Protein AF-A0A496AUL0-F1 (afdb_monomer)

Solvent-accessible surface area (backbone atoms only — not comparable to full-atom values): 14402 Å² total; per-residue (Å²): 142,83,89,82,82,89,82,84,84,84,82,78,84,81,78,82,78,78,73,78,54,71,69,57,55,53,50,51,52,47,54,52,52,50,49,52,54,51,50,54,51,50,51,52,50,50,53,52,51,50,51,54,51,44,51,56,37,23,44,52,52,46,52,50,50,52,54,49,62,78,43,35,90,84,46,41,51,50,32,56,57,32,52,52,46,54,41,58,75,28,40,87,42,71,58,58,21,40,38,37,40,40,40,56,98,51,34,39,36,42,37,23,38,23,60,53,48,49,75,67,57,51,50,21,70,59,56,52,55,61,86,71,73,90,64,87,86,66,96,68,67,66,39,65,42,64,58,46,41,44,67,46,20,50,40,36,44,40,36,33,28,43,84,97,45,62,51,66,39,57,48,55,56,60,88,82,46,48,66,60,30,35,53,33,38,52,49,29,51,50,44,55,73,64,57,67,83,66,78,69,84,62,59,93,79,42,25,39,38,42,37,27,56,41,50,86,90,18,50,66,31,51,54,51,22,52,56,50,43,73,70,43,45,60,56,46,32,73,72,36,63,34,36,24,32,43,37,40,36,47,85,89,45,77,47,79,36,71,112

Radius of gyration: 30.88 Å; Cα contacts (8 Å, |Δi|>4): 359; chains: 1; bounding box: 83×106×67 Å

Structure (mmCIF, N/CA/C/O backbone):
data_AF-A0A496AUL0-F1
#
_entry.id   AF-A0A496AUL0-F1
#
loop_
_atom_site.group_PDB
_atom_site.id
_atom_site.type_symbol
_atom_site.label_atom_id
_atom_site.label_alt_id
_atom_site.label_comp_id
_atom_site.label_asym_id
_atom_site.label_entity_id
_atom_site.label_seq_id
_atom_site.pdbx_PDB_ins_code
_atom_site.Cartn_x
_atom_site.Cartn_y
_atom_site.Cartn_z
_atom_site.occupancy
_atom_site.B_iso_or_equiv
_atom_site.auth_seq_id
_atom_site.auth_comp_id
_atom_site.auth_asym_id
_atom_site.auth_atom_id
_atom_site.pdbx_PDB_model_num
ATOM 1 N N . MET A 1 1 ? 63.332 -88.335 -35.512 1.00 41.19 1 MET A N 1
ATOM 2 C CA . MET A 1 1 ? 62.524 -87.516 -34.585 1.00 41.19 1 MET A CA 1
ATOM 3 C C . MET A 1 1 ? 62.768 -86.055 -34.913 1.00 41.19 1 MET A C 1
ATOM 5 O O . MET A 1 1 ? 63.861 -85.567 -34.670 1.00 41.19 1 MET A O 1
ATOM 9 N N . GLN A 1 2 ? 61.789 -85.392 -35.520 1.00 33.66 2 GLN A N 1
ATOM 10 C CA . GLN A 1 2 ? 61.79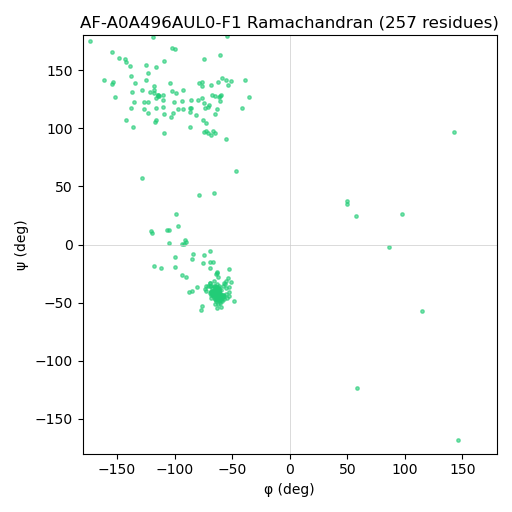5 -83.948 -35.738 1.00 33.66 2 GLN A CA 1
ATOM 11 C C . GLN A 1 2 ? 60.356 -83.476 -35.535 1.00 33.66 2 GLN A C 1
ATOM 13 O O . GLN A 1 2 ? 59.464 -83.803 -36.312 1.00 33.66 2 GLN A O 1
ATOM 18 N N . THR A 1 3 ? 60.132 -82.808 -34.411 1.00 35.12 3 THR A N 1
ATOM 19 C CA . THR A 1 3 ? 58.862 -82.196 -34.026 1.00 35.12 3 THR A CA 1
ATOM 20 C C . THR A 1 3 ? 58.822 -80.803 -34.646 1.00 35.12 3 THR A C 1
ATOM 22 O O . THR A 1 3 ? 59.733 -80.015 -34.401 1.00 35.12 3 THR A O 1
ATOM 25 N N . VAL A 1 4 ? 57.796 -80.484 -35.437 1.00 35.44 4 VAL A N 1
ATOM 26 C CA . VAL A 1 4 ? 57.547 -79.113 -35.913 1.00 35.44 4 VAL A CA 1
ATOM 27 C C . VAL A 1 4 ? 56.144 -78.702 -35.480 1.00 35.44 4 VAL A C 1
ATOM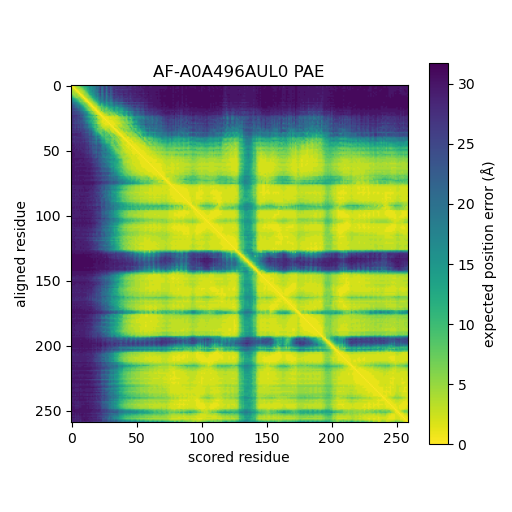 29 O O . VAL A 1 4 ? 55.146 -79.288 -35.889 1.00 35.44 4 VAL A O 1
ATOM 32 N N . SER A 1 5 ? 56.113 -77.719 -34.585 1.00 36.91 5 SER A N 1
ATOM 33 C CA . SER A 1 5 ? 54.938 -77.179 -33.908 1.00 36.91 5 SER A CA 1
ATOM 34 C C . SER A 1 5 ? 54.111 -76.256 -34.811 1.00 36.91 5 SER A C 1
ATOM 36 O O . SER A 1 5 ? 54.663 -75.410 -35.514 1.00 36.91 5 SER A O 1
ATOM 38 N N . LEU A 1 6 ? 52.779 -76.362 -34.724 1.00 33.03 6 LEU A N 1
ATOM 39 C CA . LEU A 1 6 ? 51.835 -75.388 -35.281 1.00 33.03 6 LEU A CA 1
ATOM 40 C C . LEU A 1 6 ? 51.969 -74.031 -34.567 1.00 33.03 6 LEU A C 1
ATOM 42 O O . LEU A 1 6 ? 51.845 -73.956 -33.345 1.00 33.03 6 LEU A O 1
ATOM 46 N N . LYS A 1 7 ? 52.135 -72.945 -35.333 1.00 38.28 7 LYS A N 1
ATOM 47 C CA . LYS A 1 7 ? 51.872 -71.572 -34.872 1.00 38.28 7 LYS A CA 1
ATOM 48 C C . LYS A 1 7 ? 50.474 -71.153 -35.321 1.00 38.28 7 LYS A C 1
ATOM 50 O O . LYS A 1 7 ? 50.212 -71.043 -36.515 1.00 38.28 7 LYS A O 1
ATOM 55 N N . ILE A 1 8 ? 49.600 -70.904 -34.353 1.00 38.69 8 ILE A N 1
ATOM 56 C CA . ILE A 1 8 ? 48.269 -70.325 -34.549 1.00 38.69 8 ILE A CA 1
ATOM 57 C C . ILE A 1 8 ? 48.444 -68.801 -34.545 1.00 38.69 8 ILE A C 1
ATOM 59 O O . ILE A 1 8 ? 48.922 -68.236 -33.562 1.00 38.69 8 ILE A O 1
ATOM 63 N N . GLY A 1 9 ? 48.128 -68.140 -35.659 1.00 37.38 9 GLY A N 1
ATOM 64 C CA . GLY A 1 9 ? 48.167 -66.682 -35.772 1.00 37.38 9 GLY A CA 1
ATOM 65 C C . GLY A 1 9 ? 46.924 -66.044 -35.153 1.00 37.38 9 GLY A C 1
ATOM 66 O O . GLY A 1 9 ? 45.803 -66.360 -35.540 1.00 37.38 9 GLY A O 1
ATOM 67 N N . THR A 1 10 ? 47.117 -65.133 -34.203 1.00 39.66 10 THR A N 1
ATOM 68 C CA . THR A 1 10 ? 46.066 -64.280 -33.635 1.00 39.66 10 THR A CA 1
ATOM 69 C C . THR A 1 10 ? 45.813 -63.087 -34.561 1.00 39.66 10 THR A C 1
ATOM 71 O O . THR A 1 10 ? 46.669 -62.210 -34.677 1.00 39.66 10 THR A O 1
ATOM 74 N N . ALA A 1 11 ? 44.651 -63.033 -35.214 1.00 39.22 11 ALA A N 1
ATOM 75 C CA . ALA A 1 11 ? 44.191 -61.845 -35.931 1.00 39.22 11 ALA A CA 1
ATOM 76 C C . ALA A 1 11 ? 43.438 -60.920 -34.961 1.00 39.22 11 ALA A C 1
ATOM 78 O O . ALA A 1 11 ? 42.380 -61.277 -34.446 1.00 39.22 11 ALA A O 1
ATOM 79 N N . THR A 1 12 ? 43.981 -59.734 -34.698 1.00 42.34 12 THR A N 1
ATOM 80 C CA . THR A 1 12 ? 43.265 -58.640 -34.031 1.00 42.34 12 THR A CA 1
ATOM 81 C C . THR A 1 12 ? 42.296 -57.970 -35.018 1.00 42.34 12 THR A C 1
ATOM 83 O O . THR A 1 12 ? 42.676 -57.720 -36.165 1.00 42.34 12 THR A O 1
ATOM 86 N N . PRO A 1 13 ? 41.050 -57.647 -34.622 1.00 41.53 13 PRO A N 1
ATOM 87 C CA . PRO A 1 13 ? 40.133 -56.924 -35.493 1.00 41.53 13 PRO A CA 1
ATOM 88 C C . PRO A 1 13 ? 40.556 -55.451 -35.582 1.00 41.53 13 PRO A C 1
ATOM 90 O O . PRO A 1 13 ? 40.622 -54.751 -34.572 1.00 41.53 13 PRO A O 1
ATOM 93 N N . LYS A 1 14 ? 40.835 -54.963 -36.797 1.00 42.69 14 LYS A N 1
ATOM 94 C CA . LYS A 1 14 ? 40.948 -53.523 -37.070 1.00 42.69 14 LYS A CA 1
ATOM 95 C C . LYS A 1 14 ? 39.575 -52.886 -36.854 1.00 42.69 14 LYS A C 1
ATOM 97 O O . LYS A 1 14 ? 38.654 -53.146 -37.626 1.00 42.69 14 LYS A O 1
ATOM 102 N N . SER A 1 15 ? 39.437 -52.044 -35.834 1.00 44.88 15 SER A N 1
ATOM 103 C CA . SER A 1 15 ? 38.310 -51.123 -35.728 1.00 44.88 15 SER A CA 1
ATOM 104 C C . SER A 1 15 ? 38.362 -50.152 -36.913 1.00 44.88 15 SER A C 1
ATOM 106 O O . SER A 1 15 ? 39.320 -49.396 -37.074 1.00 44.88 15 SER A O 1
ATOM 108 N N . LEU A 1 16 ? 37.342 -50.182 -37.776 1.00 39.06 16 LEU A N 1
ATOM 109 C CA . LEU A 1 16 ? 37.101 -49.090 -38.716 1.00 39.06 16 LEU A CA 1
ATOM 110 C C . LEU A 1 16 ? 36.658 -47.873 -37.899 1.00 39.06 16 LEU A C 1
ATOM 112 O O . LEU A 1 16 ? 35.482 -47.721 -37.578 1.00 39.06 16 LEU A O 1
ATOM 116 N N . VAL A 1 17 ? 37.604 -47.005 -37.553 1.00 47.88 17 VAL A N 1
ATOM 117 C CA . VAL A 1 17 ? 37.282 -45.629 -37.181 1.00 47.88 17 VAL A CA 1
ATOM 118 C C . VAL A 1 17 ? 36.909 -44.928 -38.483 1.00 47.88 17 VAL A C 1
ATOM 120 O O . VAL A 1 17 ? 37.771 -44.571 -39.282 1.00 47.88 17 VAL A O 1
ATOM 123 N N . VAL A 1 18 ? 35.608 -44.824 -38.751 1.00 49.84 18 VAL A N 1
ATOM 124 C CA . VAL A 1 18 ? 35.099 -44.006 -39.853 1.00 49.84 18 VAL A CA 1
ATOM 125 C C . VAL A 1 18 ? 35.300 -42.554 -39.438 1.00 49.84 18 VAL A C 1
ATOM 127 O O . VAL A 1 18 ? 34.500 -42.007 -38.682 1.00 49.84 18 VAL A O 1
ATOM 130 N N . GLU A 1 19 ? 36.395 -41.942 -39.883 1.00 51.16 19 GLU A N 1
ATOM 131 C CA . GLU A 1 19 ? 36.574 -40.503 -39.720 1.00 51.16 19 GLU A CA 1
ATOM 132 C C . GLU A 1 19 ? 35.439 -39.776 -40.461 1.00 51.16 19 GLU A C 1
ATOM 134 O O . GLU A 1 19 ? 35.173 -40.078 -41.634 1.00 51.16 19 GLU A O 1
ATOM 139 N N . PRO A 1 20 ? 34.718 -38.851 -39.801 1.00 53.94 20 PRO A N 1
ATOM 140 C CA . PRO A 1 20 ? 33.655 -38.108 -40.458 1.00 53.94 20 PRO A CA 1
ATOM 141 C C . PRO A 1 20 ? 34.241 -37.324 -41.634 1.00 53.94 20 PRO A C 1
ATOM 143 O O . PRO A 1 20 ? 35.233 -36.608 -41.493 1.00 53.94 20 PRO A O 1
ATOM 146 N N . LYS A 1 21 ? 33.628 -37.469 -42.817 1.00 53.31 21 LYS A N 1
ATOM 147 C CA . LYS A 1 21 ? 34.073 -36.771 -44.030 1.00 53.31 21 LYS A CA 1
ATOM 148 C C . LYS A 1 21 ? 34.114 -35.256 -43.760 1.00 53.31 21 LYS A C 1
ATOM 150 O O . LYS A 1 21 ? 33.185 -34.747 -43.134 1.00 53.31 21 LYS A O 1
ATOM 155 N N . PRO A 1 22 ? 35.104 -34.511 -44.284 1.00 56.44 22 PRO A N 1
ATOM 156 C CA . PRO A 1 22 ? 35.283 -33.078 -44.005 1.00 56.44 22 PRO A CA 1
ATOM 157 C C . PRO A 1 22 ? 34.022 -32.220 -44.208 1.00 56.44 22 PRO A C 1
ATOM 159 O O . PRO A 1 22 ? 33.792 -31.261 -43.475 1.00 56.44 22 PRO A O 1
ATOM 162 N N . LEU A 1 23 ? 33.166 -32.597 -45.165 1.00 54.97 23 LEU A N 1
ATOM 163 C CA . LEU A 1 23 ? 31.900 -31.916 -45.448 1.00 54.97 23 LEU A CA 1
ATOM 164 C C . LEU A 1 23 ? 30.879 -32.028 -44.29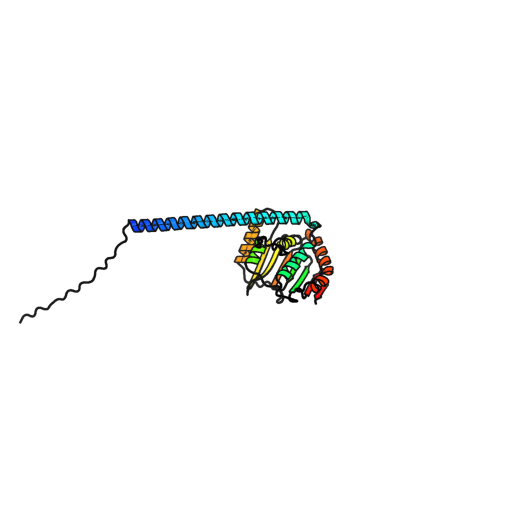4 1.00 54.97 23 LEU A C 1
ATOM 166 O O . LEU A 1 23 ? 30.111 -31.098 -44.059 1.00 54.97 23 LEU A O 1
ATOM 170 N N . ASP A 1 24 ? 30.899 -33.131 -43.541 1.00 64.69 24 ASP A N 1
ATOM 171 C CA . ASP A 1 24 ? 30.000 -33.379 -42.406 1.00 64.69 24 ASP A CA 1
ATOM 172 C C . ASP A 1 24 ? 30.384 -32.515 -41.191 1.00 64.69 24 ASP A C 1
ATOM 174 O O . ASP A 1 24 ? 29.522 -31.929 -40.538 1.00 64.69 24 ASP A O 1
ATOM 178 N N . ILE A 1 25 ? 31.688 -32.331 -40.949 1.00 64.19 25 ILE A N 1
ATOM 179 C CA . ILE A 1 25 ? 32.207 -31.450 -39.888 1.00 64.19 25 ILE A CA 1
ATOM 180 C C . ILE A 1 25 ? 31.865 -29.985 -40.187 1.00 64.19 25 ILE A C 1
ATOM 182 O O . ILE A 1 25 ? 31.367 -29.278 -39.311 1.00 64.19 25 ILE A O 1
ATOM 186 N N . LEU A 1 26 ? 32.069 -29.534 -41.431 1.00 66.12 26 LEU A N 1
ATOM 187 C CA . LEU A 1 26 ? 31.735 -28.167 -41.845 1.00 66.12 26 LEU A CA 1
ATOM 188 C C . LEU A 1 26 ? 30.231 -27.883 -41.737 1.00 66.12 26 LEU A C 1
ATOM 190 O O . LEU A 1 26 ? 29.849 -26.806 -41.286 1.00 66.12 26 LEU A O 1
ATOM 194 N N . SER A 1 27 ? 29.377 -28.854 -42.079 1.00 59.69 27 SER A N 1
ATOM 195 C CA . SER A 1 27 ? 27.923 -28.707 -41.943 1.00 59.69 27 SER A CA 1
ATOM 196 C C . SER A 1 27 ? 27.477 -28.576 -40.480 1.00 59.69 27 SER A C 1
ATOM 198 O O . SER A 1 27 ? 26.645 -27.726 -40.162 1.00 59.69 27 SER A O 1
ATOM 200 N N . LYS A 1 28 ? 28.087 -29.345 -39.567 1.00 62.38 28 LYS A N 1
ATOM 201 C CA . LYS A 1 28 ? 27.819 -29.288 -38.121 1.00 62.38 28 LYS A CA 1
ATOM 202 C C . LYS A 1 28 ? 28.320 -27.989 -37.494 1.00 62.38 28 LYS A C 1
ATOM 204 O O . LYS A 1 28 ? 27.598 -27.387 -36.703 1.00 62.38 28 LYS A O 1
ATOM 209 N N . LEU A 1 29 ? 29.510 -27.522 -37.877 1.00 62.41 29 LEU A N 1
ATOM 210 C CA . LEU A 1 29 ? 30.047 -26.228 -37.439 1.00 62.41 29 LEU A CA 1
ATOM 211 C C . LEU A 1 29 ? 29.192 -25.060 -37.943 1.00 62.41 29 LEU A C 1
ATOM 213 O O . LEU A 1 29 ? 28.915 -24.132 -37.184 1.00 62.41 29 LEU A O 1
ATOM 217 N N . TYR A 1 30 ? 28.720 -25.126 -39.191 1.00 62.31 30 TYR A N 1
ATOM 218 C CA . TYR A 1 30 ? 27.801 -24.133 -39.740 1.00 62.31 30 TYR A CA 1
ATOM 219 C C . TYR A 1 30 ? 26.457 -24.146 -39.002 1.00 62.31 30 TYR A C 1
ATOM 221 O O . TYR A 1 30 ? 26.003 -23.095 -38.568 1.00 62.31 30 TYR A O 1
ATOM 229 N N . ALA A 1 31 ? 25.852 -25.314 -38.770 1.00 62.38 31 ALA A N 1
ATOM 230 C CA . ALA A 1 31 ? 24.601 -25.429 -38.016 1.00 62.38 31 ALA A CA 1
ATOM 231 C C . ALA A 1 31 ? 24.731 -24.925 -36.565 1.00 62.38 31 ALA A C 1
ATOM 233 O O . ALA A 1 31 ? 23.839 -24.234 -36.078 1.00 62.38 31 ALA A O 1
ATOM 234 N N . PHE A 1 32 ? 25.852 -25.206 -35.891 1.00 67.12 32 PHE A N 1
ATOM 235 C CA . PHE A 1 32 ? 26.149 -24.685 -34.552 1.00 67.12 32 PHE A CA 1
ATOM 236 C C . PHE A 1 32 ? 26.316 -23.157 -34.554 1.00 67.12 32 PHE A C 1
ATOM 238 O O . PHE A 1 32 ? 25.742 -22.469 -33.712 1.00 67.12 32 PHE A O 1
ATOM 245 N N . SER A 1 33 ? 27.036 -22.613 -35.541 1.00 69.75 33 SER A N 1
ATOM 246 C CA . SER A 1 33 ? 27.177 -21.166 -35.744 1.00 69.75 33 SER A CA 1
ATOM 247 C C . SER A 1 33 ? 25.824 -20.492 -36.005 1.00 69.75 33 SER A C 1
ATOM 249 O O . SER A 1 33 ? 25.501 -19.509 -35.342 1.00 69.75 33 SER A O 1
ATOM 251 N N . GLN A 1 34 ? 24.993 -21.052 -36.891 1.00 60.09 34 GLN A N 1
ATOM 252 C CA . GLN A 1 34 ? 23.645 -20.543 -37.164 1.00 60.09 34 GLN A CA 1
ATOM 253 C C . GLN A 1 34 ? 22.732 -20.647 -35.935 1.00 60.09 34 GLN A C 1
ATOM 255 O O . GLN A 1 34 ? 21.968 -19.723 -35.664 1.00 60.09 34 GLN A O 1
ATOM 260 N N . GLY A 1 35 ? 22.845 -21.721 -35.148 1.00 61.12 35 GLY A N 1
ATOM 261 C CA . GLY A 1 35 ? 22.154 -21.867 -33.865 1.00 61.12 35 GLY A CA 1
ATOM 262 C C . GLY A 1 35 ? 22.542 -20.780 -32.856 1.00 61.12 35 GLY A C 1
ATOM 263 O O . GLY A 1 35 ? 21.666 -20.185 -32.231 1.00 61.12 35 GLY A O 1
ATOM 264 N N . GLY A 1 36 ? 23.834 -20.446 -32.755 1.00 61.47 36 GLY A N 1
ATOM 265 C CA . GLY A 1 36 ? 24.328 -19.336 -31.931 1.00 61.47 36 GLY A CA 1
ATOM 266 C C . GLY A 1 36 ? 23.835 -17.960 -32.399 1.00 61.47 36 GLY A C 1
ATOM 267 O O . GLY A 1 36 ? 23.411 -17.137 -31.586 1.00 61.47 36 GLY A O 1
ATOM 268 N N . VAL A 1 37 ? 23.812 -17.710 -33.712 1.00 69.62 37 VAL A N 1
ATOM 269 C CA . VAL A 1 37 ? 23.273 -16.464 -34.295 1.00 69.62 37 VAL A CA 1
ATOM 270 C C . VAL A 1 37 ? 21.757 -16.349 -34.080 1.00 69.62 37 VAL A C 1
ATOM 272 O O . VAL A 1 37 ? 21.250 -15.284 -33.729 1.00 69.62 37 VAL A O 1
ATOM 275 N N . MET A 1 38 ? 21.014 -17.446 -34.228 1.00 63.03 38 MET A N 1
ATOM 276 C CA . MET A 1 38 ? 19.576 -17.489 -33.948 1.00 63.03 38 MET A CA 1
ATOM 277 C C . MET A 1 38 ? 19.277 -17.235 -32.468 1.00 63.03 38 MET A C 1
ATOM 279 O O . MET A 1 38 ? 18.408 -16.420 -32.165 1.00 63.03 38 MET A O 1
ATOM 283 N N . MET A 1 39 ? 20.017 -17.868 -31.553 1.00 69.00 39 MET A N 1
ATOM 284 C CA . MET A 1 39 ? 19.852 -17.677 -30.108 1.00 69.00 39 MET A CA 1
ATOM 285 C C . MET A 1 39 ? 20.152 -16.231 -29.689 1.00 69.00 39 MET A C 1
ATOM 287 O O . MET A 1 39 ? 19.345 -15.610 -29.003 1.00 69.00 39 MET A O 1
ATOM 291 N N . THR A 1 40 ? 21.259 -15.648 -30.161 1.00 71.56 40 THR A N 1
ATOM 292 C CA . THR A 1 40 ? 21.600 -14.236 -29.888 1.00 71.56 40 THR A CA 1
ATOM 293 C C . THR A 1 40 ? 20.564 -13.273 -30.466 1.00 71.56 40 THR A C 1
ATOM 295 O O . THR A 1 40 ? 20.195 -12.294 -29.820 1.00 71.56 40 THR A O 1
ATOM 298 N N . THR A 1 41 ? 20.017 -13.579 -31.645 1.00 75.94 41 THR A N 1
ATOM 299 C CA . THR A 1 41 ? 18.933 -12.792 -32.247 1.00 75.94 41 THR A CA 1
ATOM 300 C C . THR A 1 41 ? 17.640 -12.882 -31.432 1.00 75.94 41 THR A C 1
ATOM 302 O O . THR A 1 41 ? 16.957 -11.873 -31.267 1.00 75.94 41 THR A O 1
ATOM 305 N N . GLN A 1 42 ? 17.280 -14.064 -30.920 1.00 75.88 42 GLN A N 1
ATOM 306 C CA . GLN A 1 42 ? 16.095 -14.238 -30.074 1.00 75.88 42 GLN A CA 1
ATOM 307 C C . GLN A 1 42 ? 16.243 -13.534 -28.723 1.00 75.88 42 GLN A C 1
ATOM 309 O O . GLN A 1 42 ? 15.313 -12.842 -28.316 1.00 75.88 42 GLN A O 1
ATOM 314 N N . LEU A 1 43 ? 17.412 -13.631 -28.083 1.00 79.19 43 LEU A N 1
ATOM 315 C CA . LEU A 1 43 ? 17.718 -12.905 -26.847 1.00 79.19 43 LEU A CA 1
ATOM 316 C C . LEU A 1 43 ? 17.598 -11.392 -27.050 1.00 79.19 43 LEU A C 1
ATOM 318 O O . LEU A 1 43 ? 16.882 -10.734 -26.305 1.00 79.19 43 LEU A O 1
ATOM 322 N N . LYS A 1 44 ? 18.183 -10.857 -28.129 1.00 80.69 44 LYS A N 1
ATOM 323 C CA . LYS A 1 44 ? 18.078 -9.430 -28.461 1.00 80.69 44 LYS A CA 1
ATOM 324 C C . LYS A 1 44 ? 16.633 -8.987 -28.713 1.00 80.69 44 LYS A C 1
ATOM 326 O O . LYS A 1 44 ? 16.245 -7.887 -28.329 1.00 80.69 44 LYS A O 1
ATOM 331 N N . LYS A 1 45 ? 15.819 -9.830 -29.361 1.00 79.94 45 LYS A N 1
ATOM 332 C CA . LYS A 1 45 ? 14.385 -9.558 -29.572 1.00 79.94 45 LYS A CA 1
ATOM 333 C C . LYS A 1 45 ? 13.596 -9.573 -28.261 1.00 79.94 45 LYS A C 1
ATOM 335 O O . LYS A 1 45 ? 12.725 -8.725 -28.100 1.00 79.94 45 LYS A O 1
ATOM 340 N N . ALA A 1 46 ? 13.884 -10.512 -27.359 1.00 79.69 46 ALA A N 1
ATOM 341 C CA . ALA A 1 46 ? 13.255 -10.583 -26.041 1.00 79.69 46 ALA A CA 1
ATOM 342 C C . ALA A 1 46 ? 13.610 -9.353 -25.195 1.00 79.69 46 ALA A C 1
ATOM 344 O O . ALA A 1 46 ? 12.713 -8.658 -24.743 1.00 79.69 46 ALA A O 1
ATOM 345 N N . GLU A 1 47 ? 14.893 -9.002 -25.122 1.00 81.38 47 GLU A N 1
ATOM 346 C CA . GLU A 1 47 ? 15.378 -7.802 -24.433 1.00 81.38 47 GLU A CA 1
ATOM 347 C C . GLU A 1 47 ? 14.746 -6.521 -24.997 1.00 81.38 47 GLU A C 1
ATOM 349 O O . GLU A 1 47 ? 14.251 -5.684 -24.253 1.00 81.38 47 GLU A O 1
ATOM 354 N N . THR A 1 48 ? 14.675 -6.389 -26.328 1.00 80.88 48 THR A N 1
ATOM 355 C CA . THR A 1 48 ? 14.014 -5.235 -26.963 1.00 80.88 48 THR A CA 1
ATOM 356 C C . THR A 1 48 ? 12.534 -5.161 -26.583 1.00 80.88 48 THR A C 1
ATOM 358 O O . THR A 1 48 ? 12.024 -4.080 -26.298 1.00 80.88 48 THR A O 1
ATOM 361 N N . LYS A 1 49 ? 11.830 -6.300 -26.578 1.00 78.38 49 LYS A N 1
ATOM 362 C CA . LYS A 1 49 ? 10.423 -6.366 -26.168 1.00 78.38 49 LYS A CA 1
ATOM 363 C C . LYS A 1 49 ? 10.263 -5.951 -24.704 1.00 78.38 49 LYS A C 1
ATOM 365 O O . LYS A 1 49 ? 9.377 -5.155 -24.411 1.00 78.38 49 LYS A O 1
ATOM 370 N N . ASP A 1 50 ? 11.104 -6.468 -23.818 1.00 82.12 50 ASP A N 1
ATOM 371 C CA . ASP A 1 50 ? 11.038 -6.189 -22.383 1.00 82.12 50 ASP A CA 1
ATOM 372 C C . ASP A 1 50 ? 11.354 -4.715 -22.090 1.00 82.12 50 ASP A C 1
ATOM 374 O O . ASP A 1 50 ? 10.629 -4.081 -21.325 1.00 82.12 50 ASP A O 1
ATOM 378 N N . ASN A 1 51 ? 12.330 -4.128 -22.790 1.00 81.69 51 ASN A N 1
ATOM 379 C CA . ASN A 1 51 ? 12.636 -2.698 -22.706 1.00 81.69 51 ASN A CA 1
ATOM 380 C C . ASN A 1 51 ? 11.438 -1.834 -23.122 1.00 81.69 51 ASN A C 1
ATOM 382 O O . ASN A 1 51 ? 11.036 -0.944 -22.377 1.00 81.69 51 ASN A O 1
ATOM 386 N N . VAL A 1 52 ? 10.809 -2.136 -24.264 1.00 83.12 52 VAL A N 1
ATOM 387 C CA . VAL A 1 52 ? 9.620 -1.401 -24.737 1.00 83.12 52 VAL A CA 1
ATOM 388 C C . VAL A 1 52 ? 8.444 -1.550 -23.765 1.00 83.12 52 VAL A C 1
ATOM 390 O O . VAL A 1 52 ? 7.688 -0.602 -23.546 1.00 83.12 52 VAL A O 1
ATOM 393 N N . LEU A 1 53 ? 8.251 -2.731 -23.172 1.00 84.94 53 LEU A N 1
ATOM 394 C CA . LEU A 1 53 ? 7.213 -2.936 -22.159 1.00 84.94 53 LEU A CA 1
ATOM 395 C C . LEU A 1 53 ? 7.508 -2.141 -20.883 1.00 84.94 53 LEU A C 1
ATOM 397 O O . LEU A 1 53 ? 6.590 -1.523 -20.341 1.00 84.94 53 LEU A O 1
ATOM 401 N N . SER A 1 54 ? 8.764 -2.118 -20.436 1.00 83.94 54 SER A N 1
ATOM 402 C CA . SER A 1 54 ? 9.212 -1.345 -19.274 1.00 83.94 54 SER A CA 1
ATOM 403 C C . SER A 1 54 ? 9.023 0.162 -19.493 1.00 83.94 54 SER A C 1
ATOM 405 O O . SER A 1 54 ? 8.421 0.834 -18.657 1.00 83.94 54 SER A O 1
ATOM 407 N N . GLU A 1 55 ? 9.404 0.689 -20.660 1.00 85.75 55 GLU A N 1
ATOM 408 C CA . GLU A 1 55 ? 9.196 2.097 -21.032 1.00 85.75 55 GLU A CA 1
ATOM 409 C C . GLU A 1 55 ? 7.713 2.488 -21.046 1.00 85.75 55 GLU A C 1
ATOM 411 O O . GLU A 1 55 ? 7.321 3.463 -20.405 1.00 85.75 55 GLU A O 1
ATOM 416 N N . ASN A 1 56 ? 6.862 1.708 -21.722 1.00 85.44 56 ASN A N 1
ATOM 417 C CA . ASN A 1 56 ? 5.419 1.975 -21.763 1.00 85.44 56 ASN A CA 1
ATOM 418 C C . ASN A 1 56 ? 4.786 1.924 -20.367 1.00 85.44 56 ASN A C 1
ATOM 420 O O . ASN A 1 56 ? 3.892 2.709 -20.042 1.00 85.44 56 ASN A O 1
ATOM 424 N N . THR A 1 57 ? 5.261 1.002 -19.535 1.00 87.31 57 THR A N 1
ATOM 425 C CA . THR A 1 57 ? 4.811 0.854 -18.155 1.00 87.31 57 THR A CA 1
ATOM 426 C C . THR A 1 57 ? 5.185 2.078 -17.323 1.00 87.31 57 THR A C 1
ATOM 428 O O . THR A 1 57 ? 4.309 2.686 -16.702 1.00 87.31 57 THR A O 1
ATOM 431 N N . ALA A 1 58 ? 6.452 2.495 -17.368 1.00 88.50 58 ALA A N 1
ATOM 432 C CA . ALA A 1 58 ? 6.925 3.698 -16.694 1.00 88.50 58 ALA A CA 1
ATOM 433 C C . ALA A 1 58 ? 6.156 4.938 -17.171 1.00 88.50 58 ALA A C 1
ATOM 435 O O . ALA A 1 58 ? 5.667 5.713 -16.352 1.00 88.50 58 ALA A O 1
ATOM 436 N N . GLN A 1 59 ? 5.937 5.079 -18.481 1.00 87.88 59 GLN A N 1
ATOM 437 C CA . GLN A 1 59 ? 5.155 6.172 -19.060 1.00 87.88 59 GLN A CA 1
ATOM 438 C C . GLN A 1 59 ? 3.722 6.214 -18.509 1.00 87.88 59 GLN A C 1
ATOM 440 O O . GLN A 1 59 ? 3.218 7.292 -18.179 1.00 87.88 59 GLN A O 1
ATOM 445 N N . GLY A 1 60 ? 3.066 5.056 -18.390 1.00 88.19 60 GLY A N 1
ATOM 446 C CA . GLY A 1 60 ? 1.715 4.950 -17.841 1.00 88.19 60 GLY A CA 1
ATOM 447 C C . GLY A 1 60 ? 1.647 5.291 -16.351 1.00 88.19 60 GLY A C 1
ATOM 448 O O . GLY A 1 60 ? 0.723 5.979 -15.915 1.00 88.19 60 GLY A O 1
ATOM 449 N N . VAL A 1 61 ? 2.632 4.856 -15.561 1.00 88.62 61 VAL A N 1
ATOM 450 C CA . VAL A 1 61 ? 2.722 5.211 -14.135 1.00 88.62 61 VAL A CA 1
ATOM 451 C C . VAL A 1 61 ? 3.015 6.699 -13.960 1.00 88.62 61 VAL A C 1
ATOM 453 O O . VAL A 1 61 ? 2.360 7.346 -13.145 1.00 88.62 61 VAL A O 1
ATOM 456 N N . TYR A 1 62 ? 3.917 7.259 -14.765 1.00 89.69 62 TYR A N 1
ATOM 457 C CA . TYR A 1 62 ? 4.251 8.682 -14.769 1.00 89.69 62 TYR A CA 1
ATOM 458 C C . TYR A 1 62 ? 3.017 9.558 -15.033 1.00 89.69 62 TYR A C 1
ATOM 460 O O . TYR A 1 62 ? 2.739 10.500 -14.291 1.00 89.69 62 TYR A O 1
ATOM 468 N N . GLN A 1 63 ? 2.215 9.214 -16.048 1.00 89.00 63 GLN A N 1
ATOM 469 C CA . GLN A 1 63 ? 0.969 9.928 -16.355 1.00 89.00 63 GLN A CA 1
ATOM 470 C C . GLN A 1 63 ? -0.029 9.868 -15.191 1.00 89.00 63 GLN A C 1
ATOM 472 O O . GLN A 1 63 ? -0.589 10.897 -14.812 1.00 89.00 63 GLN A O 1
ATOM 477 N N . LYS A 1 64 ? -0.212 8.688 -14.585 1.00 88.19 64 LYS A N 1
ATOM 478 C CA . LYS A 1 64 ? -1.122 8.508 -13.442 1.00 88.19 64 LYS A CA 1
ATOM 479 C C . LYS A 1 64 ? -0.663 9.275 -12.202 1.00 88.19 64 LYS A C 1
ATOM 481 O O . LYS A 1 64 ? -1.503 9.848 -11.518 1.00 88.19 64 LYS A O 1
ATOM 486 N N . LEU A 1 65 ? 0.641 9.315 -11.921 1.00 89.25 65 LEU A N 1
ATOM 487 C CA . LEU A 1 65 ? 1.206 10.114 -10.828 1.00 89.25 65 LEU A CA 1
ATOM 488 C C . LEU A 1 65 ? 0.939 11.606 -11.037 1.00 89.25 65 LEU A C 1
ATOM 490 O O . LEU A 1 65 ? 0.468 12.276 -10.124 1.00 89.25 65 LEU A O 1
ATOM 494 N N . ASN A 1 66 ? 1.150 12.121 -12.248 1.00 88.38 66 ASN A N 1
ATOM 495 C CA . ASN A 1 66 ? 0.867 13.524 -12.554 1.00 88.38 66 ASN A CA 1
ATOM 496 C C . ASN A 1 66 ? -0.629 13.864 -12.441 1.00 88.38 66 ASN A C 1
ATOM 498 O O . ASN A 1 66 ? -0.999 14.914 -11.906 1.00 88.38 66 ASN A O 1
ATOM 502 N N . GLU A 1 67 ? -1.514 12.970 -12.886 1.00 87.56 67 GLU A N 1
ATOM 503 C CA . GLU A 1 67 ? -2.960 13.128 -12.690 1.00 87.56 67 GLU A CA 1
ATOM 504 C C . GLU A 1 67 ? -3.330 13.121 -11.196 1.00 87.56 67 GLU A C 1
ATOM 506 O O . GLU A 1 67 ? -4.124 13.942 -10.733 1.00 87.56 67 GLU A O 1
ATOM 511 N N . LEU A 1 68 ? -2.730 12.220 -10.420 1.00 86.44 68 LEU A N 1
ATOM 512 C CA . LEU A 1 68 ? -2.947 12.117 -8.982 1.00 86.44 68 LEU A CA 1
ATOM 513 C C . LEU A 1 68 ? -2.526 13.407 -8.261 1.00 86.44 68 LEU A C 1
ATOM 515 O O . LEU A 1 68 ? -3.307 13.950 -7.478 1.00 86.44 68 LEU A O 1
ATOM 519 N N . MET A 1 69 ? -1.334 13.924 -8.569 1.00 84.44 69 MET A N 1
ATOM 520 C CA . MET A 1 69 ? -0.784 15.128 -7.941 1.00 84.44 69 MET A CA 1
ATOM 521 C C . MET A 1 69 ? -1.554 16.393 -8.331 1.00 84.44 69 MET A C 1
ATOM 523 O O . MET A 1 69 ? -1.849 17.218 -7.467 1.00 84.44 69 MET A O 1
ATOM 527 N N . SER A 1 70 ? -1.969 16.525 -9.596 1.00 86.31 70 SER A N 1
ATOM 528 C CA . SER A 1 70 ? -2.803 17.656 -10.044 1.00 86.31 70 SER A CA 1
ATOM 529 C C . SER A 1 70 ? -4.186 17.686 -9.382 1.00 86.31 70 SER A C 1
ATOM 531 O O . SER A 1 70 ? -4.759 18.760 -9.210 1.00 86.31 70 SER A O 1
ATOM 533 N N . ASN A 1 71 ? -4.702 16.534 -8.940 1.00 83.38 71 ASN A N 1
ATOM 534 C CA . ASN A 1 71 ? -5.995 16.412 -8.260 1.00 83.38 71 ASN A CA 1
ATOM 535 C C . ASN A 1 71 ? -5.878 16.188 -6.739 1.00 83.38 71 ASN A C 1
ATOM 537 O O . ASN A 1 71 ? -6.885 15.865 -6.095 1.00 83.38 71 ASN A O 1
ATOM 541 N N . ARG A 1 72 ? -4.684 16.378 -6.150 1.00 82.31 72 ARG A N 1
ATOM 542 C CA . ARG A 1 72 ? -4.354 16.040 -4.750 1.00 82.31 72 ARG A CA 1
ATOM 543 C C . ARG A 1 72 ? -5.387 16.543 -3.747 1.00 82.31 72 ARG A C 1
ATOM 545 O O . ARG A 1 72 ? -5.879 15.753 -2.947 1.00 82.31 72 ARG A O 1
ATOM 552 N N . ALA A 1 73 ? -5.786 17.812 -3.843 1.00 79.62 73 ALA A N 1
ATOM 553 C CA . ALA A 1 73 ? -6.727 18.442 -2.910 1.00 79.62 73 ALA A CA 1
ATOM 554 C C . ALA A 1 73 ? -8.084 17.714 -2.807 1.00 79.62 73 ALA A C 1
ATOM 556 O O . ALA A 1 73 ? -8.680 17.664 -1.735 1.00 79.62 73 ALA A O 1
ATOM 557 N N . SER A 1 74 ? -8.557 17.110 -3.903 1.00 80.75 74 SER A N 1
ATOM 558 C CA . SER A 1 74 ? -9.828 16.368 -3.941 1.00 80.75 74 SER A CA 1
ATOM 559 C C . SER A 1 74 ? -9.712 14.910 -3.477 1.00 80.75 74 SER A C 1
ATOM 561 O O . SER A 1 74 ? -10.726 14.254 -3.251 1.00 80.75 74 SER A O 1
ATOM 563 N N . ARG A 1 75 ? -8.483 14.391 -3.333 1.00 81.50 75 ARG A N 1
ATOM 564 C CA . ARG A 1 75 ? -8.188 12.971 -3.069 1.00 81.50 75 ARG A CA 1
ATOM 565 C C . ARG A 1 75 ? -7.427 12.742 -1.756 1.00 81.50 75 ARG A C 1
ATOM 567 O O . ARG A 1 75 ? -7.005 11.620 -1.495 1.00 81.50 75 ARG A O 1
ATOM 574 N N . LEU A 1 76 ? -7.294 13.770 -0.910 1.00 83.69 76 LEU A N 1
ATOM 575 C CA . LEU A 1 76 ? -6.454 13.769 0.301 1.00 83.69 76 LEU A CA 1
ATOM 576 C C . LEU A 1 76 ? -6.724 12.619 1.276 1.00 83.69 76 LEU A C 1
ATOM 578 O O . LEU A 1 76 ? -5.813 12.201 1.973 1.00 83.69 76 LEU A O 1
ATOM 582 N N . THR A 1 77 ? -7.949 12.097 1.330 1.00 88.62 77 THR A N 1
ATOM 583 C CA . THR A 1 77 ? -8.326 10.994 2.232 1.00 88.62 77 THR A CA 1
ATOM 584 C C . THR A 1 77 ? -8.475 9.660 1.512 1.00 88.62 77 THR A C 1
ATOM 586 O O . THR A 1 77 ? -8.825 8.660 2.131 1.00 88.62 77 THR A O 1
ATOM 589 N N . ARG A 1 78 ? -8.245 9.600 0.196 1.00 90.94 78 ARG A N 1
ATOM 590 C CA . ARG A 1 78 ? -8.484 8.372 -0.566 1.00 90.94 78 ARG A CA 1
ATOM 591 C C . ARG A 1 78 ? -7.476 7.282 -0.211 1.00 90.94 78 ARG A C 1
ATOM 593 O O . ARG A 1 78 ? -7.862 6.120 -0.171 1.00 90.94 78 ARG A O 1
ATOM 600 N N . TRP A 1 79 ? -6.239 7.661 0.116 1.00 93.50 79 TRP A N 1
ATOM 601 C CA . TRP A 1 79 ? -5.153 6.732 0.438 1.00 93.50 79 TRP A CA 1
ATOM 602 C C . TRP A 1 79 ? -5.531 5.717 1.526 1.00 93.50 79 TRP A C 1
ATOM 604 O O . TRP A 1 79 ? -5.223 4.539 1.373 1.00 93.50 79 TRP A O 1
ATOM 614 N N . ILE A 1 80 ? -6.251 6.125 2.583 1.00 95.25 80 ILE A N 1
ATOM 615 C CA . ILE A 1 80 ? -6.570 5.204 3.684 1.00 95.25 80 ILE A CA 1
ATOM 616 C C . ILE A 1 80 ? -7.553 4.123 3.240 1.00 95.25 80 ILE A C 1
ATOM 618 O O . ILE A 1 80 ? -7.426 2.963 3.621 1.00 95.25 80 ILE A O 1
ATOM 622 N N . TRP A 1 81 ? -8.493 4.475 2.364 1.00 93.38 81 TRP A N 1
ATOM 623 C CA . TRP A 1 81 ? -9.434 3.516 1.800 1.00 93.38 81 TRP A CA 1
ATOM 624 C C . TRP A 1 81 ? -8.756 2.526 0.861 1.00 93.38 81 TRP A C 1
ATOM 626 O O . TRP A 1 81 ? -9.141 1.362 0.844 1.00 93.38 81 TRP A O 1
ATOM 636 N N . GLU A 1 82 ? -7.750 2.968 0.108 1.00 93.56 82 GLU A N 1
ATOM 637 C CA . GLU A 1 82 ? -6.972 2.082 -0.764 1.00 93.56 82 GLU A CA 1
ATOM 638 C C . GLU A 1 82 ? -6.131 1.090 0.052 1.00 93.56 82 GLU A C 1
ATOM 640 O O . GLU A 1 82 ? -6.040 -0.080 -0.313 1.00 93.56 82 GLU A O 1
ATOM 645 N N . LEU A 1 83 ? -5.579 1.520 1.194 1.00 95.62 83 LEU A N 1
ATOM 646 C CA . LEU A 1 83 ? -4.852 0.642 2.117 1.00 95.62 83 LEU A CA 1
ATOM 647 C C . LEU A 1 83 ? -5.769 -0.369 2.813 1.00 95.62 83 LEU A C 1
ATOM 649 O O . LEU A 1 83 ? -5.464 -1.560 2.840 1.00 95.62 83 LEU A O 1
ATOM 653 N N . LEU A 1 84 ? -6.925 0.071 3.321 1.00 95.38 84 LEU A N 1
ATOM 654 C CA . LEU A 1 84 ? -7.918 -0.836 3.905 1.00 95.38 84 LEU A CA 1
ATOM 655 C C . LEU A 1 84 ? -8.469 -1.816 2.863 1.00 95.38 84 LEU A C 1
ATOM 657 O O . LEU A 1 84 ? -8.657 -2.991 3.164 1.00 95.38 84 LEU A O 1
ATOM 661 N N . GLN A 1 85 ? -8.698 -1.360 1.630 1.00 92.56 85 GLN A N 1
ATOM 662 C CA . GLN A 1 85 ? -9.097 -2.239 0.537 1.00 92.56 85 GLN A CA 1
ATOM 663 C C . GLN A 1 85 ? -8.003 -3.267 0.234 1.00 9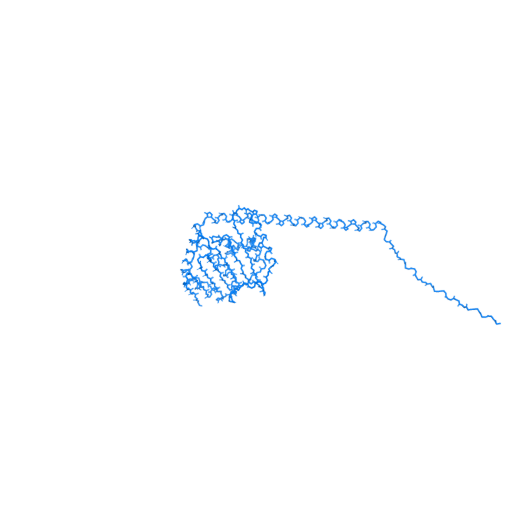2.56 85 GLN A C 1
ATOM 665 O O . GLN A 1 85 ? -8.316 -4.448 0.130 1.00 92.56 85 GLN A O 1
ATOM 670 N N . ASN A 1 86 ? -6.735 -2.851 0.159 1.00 92.56 86 ASN A N 1
ATOM 671 C CA . ASN A 1 86 ? -5.616 -3.768 -0.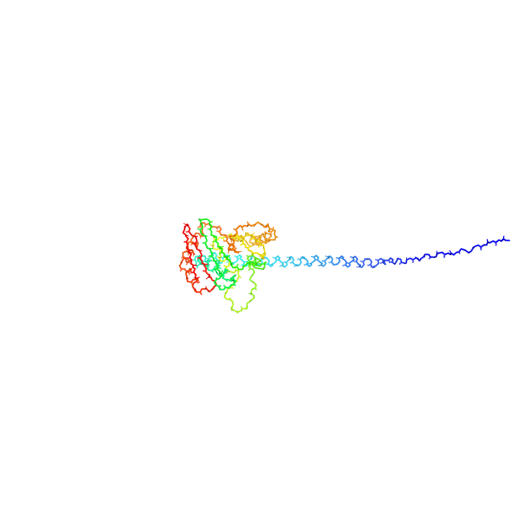044 1.00 92.56 86 ASN A CA 1
ATOM 672 C C . ASN A 1 86 ? -5.551 -4.851 1.047 1.00 92.56 86 ASN A C 1
ATOM 674 O O . ASN A 1 86 ? -5.434 -6.028 0.717 1.00 92.56 86 ASN A O 1
ATOM 678 N N . ALA A 1 87 ? -5.721 -4.470 2.315 1.00 94.31 87 ALA A N 1
ATOM 679 C CA . ALA A 1 87 ? -5.772 -5.413 3.428 1.00 94.31 87 ALA A CA 1
ATOM 680 C C . ALA A 1 87 ? -6.968 -6.378 3.315 1.00 94.31 87 ALA A C 1
ATOM 682 O O . ALA A 1 87 ? -6.796 -7.591 3.430 1.00 94.31 87 ALA A O 1
ATOM 683 N N . ARG A 1 88 ? -8.175 -5.856 3.044 1.00 94.00 88 ARG A N 1
ATOM 684 C CA . ARG A 1 88 ? -9.405 -6.654 2.875 1.00 94.00 88 ARG A CA 1
ATOM 685 C C . ARG A 1 88 ? -9.260 -7.682 1.766 1.00 94.00 88 ARG A C 1
ATOM 687 O O . ARG A 1 88 ? -9.662 -8.829 1.914 1.00 94.00 88 ARG A O 1
ATOM 694 N N . ASP A 1 89 ? -8.681 -7.264 0.656 1.00 90.50 89 ASP A N 1
ATOM 695 C CA . ASP A 1 89 ? -8.505 -8.099 -0.520 1.00 90.50 89 ASP A CA 1
ATOM 696 C C . ASP A 1 89 ? -7.472 -9.220 -0.295 1.00 90.50 89 ASP A C 1
ATOM 698 O O . ASP A 1 89 ? -7.514 -10.246 -0.974 1.00 90.50 89 ASP A O 1
ATOM 702 N N . ALA A 1 90 ? -6.597 -9.053 0.702 1.00 91.50 90 ALA A N 1
ATOM 703 C CA . ALA A 1 90 ? -5.711 -10.086 1.220 1.00 91.50 90 ALA A CA 1
ATOM 704 C C . ALA A 1 90 ? -6.337 -10.903 2.370 1.00 91.50 90 ALA A C 1
ATOM 706 O O . ALA A 1 90 ? -5.667 -11.772 2.920 1.00 91.50 90 ALA A O 1
ATOM 707 N N . SER A 1 91 ? -7.586 -10.665 2.777 1.00 92.69 91 SER A N 1
ATOM 708 C CA . SER A 1 91 ? -8.197 -11.379 3.905 1.00 92.69 91 SER A CA 1
ATOM 709 C C . SER A 1 91 ? -8.231 -12.898 3.693 1.00 92.69 91 SER A C 1
ATOM 711 O O . SER A 1 91 ? -8.462 -13.398 2.590 1.00 92.69 91 SER A O 1
ATOM 713 N N . MET A 1 92 ? -8.029 -13.646 4.780 1.00 90.00 92 MET A N 1
ATOM 714 C CA . MET A 1 92 ? -8.099 -15.112 4.793 1.00 90.00 92 MET A CA 1
ATOM 715 C C . MET A 1 92 ? -9.494 -15.638 5.156 1.00 90.00 92 MET A C 1
ATOM 717 O O . MET A 1 92 ? -9.706 -16.851 5.196 1.00 90.00 92 MET A O 1
ATOM 721 N N . GLY A 1 93 ? -10.453 -14.745 5.403 1.00 88.56 93 GLY A N 1
ATOM 722 C CA . GLY A 1 93 ? -11.830 -15.095 5.719 1.00 88.56 93 GLY A CA 1
ATOM 723 C C . GLY A 1 93 ? -12.486 -14.122 6.691 1.00 88.56 93 GLY A C 1
ATOM 724 O O . GLY A 1 93 ? -11.972 -13.039 6.978 1.00 88.56 93 GLY A O 1
ATOM 725 N N . LYS A 1 94 ? -13.645 -14.538 7.197 1.00 87.44 94 LYS A N 1
ATOM 726 C CA . LYS A 1 94 ? -14.451 -13.750 8.126 1.00 87.44 94 LYS A CA 1
ATOM 727 C C . LYS A 1 94 ? -13.706 -13.484 9.440 1.00 87.44 94 LYS A C 1
ATOM 729 O O . LYS A 1 94 ? -13.054 -14.395 9.944 1.00 87.44 94 LYS A O 1
ATOM 734 N N . ASP A 1 95 ? -13.837 -12.270 9.974 1.00 85.62 95 ASP A N 1
ATOM 735 C CA . ASP A 1 95 ? -13.338 -11.829 11.284 1.00 85.62 95 ASP A CA 1
ATOM 736 C C . ASP A 1 95 ? -11.854 -12.185 11.527 1.00 85.62 95 ASP A C 1
ATOM 738 O O . ASP A 1 95 ? -11.441 -12.533 12.634 1.00 85.62 95 ASP A O 1
ATOM 742 N N . SER A 1 96 ? -11.036 -12.139 10.473 1.00 91.19 96 SER A N 1
ATOM 743 C CA . SER A 1 96 ? -9.630 -12.570 10.516 1.00 91.19 96 SER A CA 1
ATOM 744 C C . SER A 1 96 ? -8.635 -11.423 10.358 1.00 91.19 96 SER A C 1
ATOM 746 O O . SER A 1 96 ? -7.471 -11.559 10.745 1.00 91.19 96 SER A O 1
ATOM 748 N N . LEU A 1 97 ? -9.086 -10.299 9.797 1.00 96.56 97 LEU A N 1
ATOM 749 C CA . LEU A 1 97 ? -8.214 -9.219 9.373 1.00 96.56 97 LEU A CA 1
ATOM 750 C C . LEU A 1 97 ? -8.051 -8.156 10.464 1.00 96.56 97 LEU A C 1
ATOM 752 O O . LEU A 1 97 ? -9.013 -7.525 10.902 1.00 96.56 97 LEU A O 1
ATOM 756 N N . ILE A 1 98 ? -6.798 -7.921 10.832 1.00 97.00 98 ILE A N 1
ATOM 757 C CA . ILE A 1 98 ? -6.330 -6.849 11.700 1.00 97.00 98 ILE A CA 1
ATOM 758 C C . ILE A 1 98 ? -5.537 -5.876 10.832 1.00 97.00 98 ILE A C 1
ATOM 760 O O . ILE A 1 98 ? -4.622 -6.294 10.115 1.00 97.00 98 ILE A O 1
ATOM 764 N N . ALA A 1 99 ? -5.870 -4.590 10.910 1.00 97.69 99 ALA A N 1
ATOM 765 C CA . ALA A 1 99 ? -5.078 -3.522 10.309 1.00 97.69 99 ALA A CA 1
ATOM 766 C C . ALA A 1 99 ? -4.693 -2.469 11.347 1.00 97.69 99 ALA A C 1
ATOM 768 O O . ALA A 1 99 ? -5.501 -2.090 12.192 1.00 97.69 99 ALA A O 1
ATOM 769 N N . THR A 1 100 ? -3.472 -1.956 11.248 1.00 97.75 100 THR A N 1
ATOM 770 C CA . THR A 1 100 ? -2.949 -0.932 12.153 1.00 97.75 100 THR A CA 1
ATOM 771 C C . THR A 1 100 ? -2.396 0.230 11.349 1.00 97.75 100 THR A C 1
ATOM 773 O O . THR A 1 100 ? -1.641 0.034 10.396 1.00 97.75 100 THR A O 1
ATOM 776 N N . VAL A 1 101 ? -2.758 1.447 11.748 1.00 97.88 101 VAL A N 1
ATOM 777 C CA . VAL A 1 101 ? -2.211 2.688 11.194 1.00 97.88 101 VAL A CA 1
ATOM 778 C C . VAL A 1 101 ? -1.465 3.428 12.289 1.00 97.88 101 VAL A C 1
ATOM 780 O O . VAL A 1 101 ? -2.069 3.844 13.274 1.00 97.88 101 VAL A O 1
ATOM 783 N N . GLN A 1 102 ? -0.163 3.609 12.103 1.00 96.62 102 GLN A N 1
ATOM 784 C CA . GLN A 1 102 ? 0.710 4.331 13.021 1.00 96.62 102 GLN A CA 1
ATOM 785 C C . GLN A 1 102 ? 1.143 5.641 12.370 1.00 96.62 102 GLN A C 1
ATOM 787 O O . GLN A 1 102 ? 1.690 5.645 11.272 1.00 96.62 102 GLN A O 1
ATOM 792 N N . CYS A 1 103 ? 0.891 6.759 13.039 1.00 95.12 103 CYS A N 1
ATOM 793 C CA . CYS A 1 103 ? 1.269 8.094 12.601 1.00 95.12 103 CYS A CA 1
ATOM 794 C C . CYS A 1 103 ? 2.261 8.694 13.602 1.00 95.12 103 CYS A C 1
ATOM 796 O O . CYS A 1 103 ? 1.895 9.117 14.708 1.00 95.12 103 CYS A O 1
ATOM 798 N N . LEU A 1 104 ? 3.522 8.740 13.183 1.00 91.88 104 LEU A N 1
ATOM 799 C CA . LEU A 1 104 ? 4.625 9.426 13.846 1.00 91.88 104 LEU A CA 1
ATOM 800 C C . LEU A 1 104 ? 4.869 10.787 13.161 1.00 91.88 104 LEU A C 1
ATOM 802 O O . LEU A 1 104 ? 4.313 11.039 12.094 1.00 91.88 104 LEU A O 1
ATOM 806 N N . PRO A 1 105 ? 5.677 11.697 13.743 1.00 89.31 105 PRO A N 1
ATOM 807 C CA . PRO A 1 105 ? 5.876 13.034 13.174 1.00 89.31 105 PRO A CA 1
ATOM 808 C C . PRO A 1 105 ? 6.365 13.060 11.719 1.00 89.31 105 PRO A C 1
ATOM 810 O O . PRO A 1 105 ? 5.915 13.908 10.961 1.00 89.31 105 PRO A O 1
ATOM 813 N N . ASN A 1 106 ? 7.243 12.126 11.339 1.00 93.31 106 ASN A N 1
ATOM 814 C CA . ASN A 1 106 ? 7.894 12.099 10.022 1.00 93.31 106 ASN A CA 1
ATOM 815 C C . ASN A 1 106 ? 7.598 10.805 9.249 1.00 93.31 106 ASN A C 1
ATOM 817 O O . ASN A 1 106 ? 8.283 10.491 8.279 1.00 93.31 106 ASN A O 1
ATOM 821 N N . GLU A 1 107 ? 6.643 10.002 9.714 1.00 95.31 107 GLU A N 1
ATOM 822 C CA . GLU A 1 107 ? 6.395 8.676 9.156 1.00 95.31 107 GLU A CA 1
ATOM 823 C C . GLU A 1 107 ? 4.950 8.241 9.396 1.00 95.31 107 GLU A C 1
ATOM 825 O O . GLU A 1 107 ? 4.412 8.397 10.495 1.00 95.31 107 GLU A O 1
ATOM 830 N N . LEU A 1 108 ? 4.343 7.643 8.373 1.00 97.31 108 LEU A N 1
ATOM 831 C CA . LEU A 1 108 ? 3.117 6.874 8.500 1.00 97.31 108 LEU A CA 1
ATOM 832 C C . LEU A 1 108 ? 3.405 5.413 8.171 1.00 97.31 108 LEU A C 1
ATOM 834 O O . LEU A 1 108 ? 3.925 5.107 7.103 1.00 97.31 108 LEU A O 1
ATOM 838 N N . THR A 1 109 ? 3.003 4.510 9.056 1.00 97.19 109 THR A N 1
ATOM 839 C CA . THR A 1 109 ? 3.140 3.069 8.860 1.00 97.19 109 THR A CA 1
ATOM 840 C C . THR A 1 109 ? 1.763 2.414 8.827 1.00 97.19 109 THR A C 1
ATOM 842 O O . THR A 1 109 ? 0.928 2.638 9.700 1.00 97.19 109 THR A O 1
ATOM 845 N N . PHE A 1 110 ? 1.520 1.594 7.806 1.00 97.94 110 PHE A N 1
ATOM 846 C CA . PHE A 1 110 ? 0.332 0.753 7.679 1.00 97.94 110 PHE A CA 1
ATOM 847 C C . PHE A 1 110 ? 0.730 -0.717 7.768 1.00 97.94 110 PHE A C 1
ATOM 849 O O . PHE A 1 110 ? 1.600 -1.164 7.017 1.00 97.94 110 PHE A O 1
ATOM 856 N N . LEU A 1 111 ? 0.081 -1.469 8.656 1.00 97.44 111 LEU A N 1
ATOM 857 C CA . LEU A 1 111 ? 0.288 -2.906 8.828 1.00 97.44 111 LEU A CA 1
ATOM 858 C C . LEU A 1 111 ? -1.024 -3.665 8.652 1.00 97.44 111 LEU A C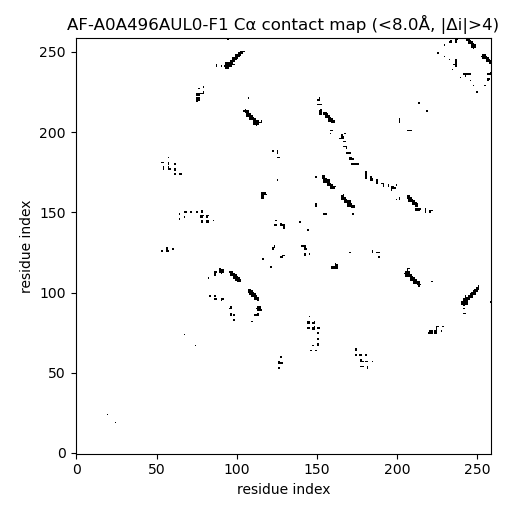 1
ATOM 860 O O . LEU A 1 111 ? -2.084 -3.166 9.031 1.00 97.44 111 LEU A O 1
ATOM 864 N N . HIS A 1 112 ? -0.952 -4.887 8.125 1.00 97.25 112 HIS A N 1
ATOM 865 C CA . HIS A 1 112 ? -2.073 -5.824 8.162 1.00 97.25 112 HIS A CA 1
ATOM 866 C C . HIS A 1 112 ? -1.612 -7.282 8.242 1.00 97.25 112 HIS A C 1
ATOM 868 O O . HIS A 1 112 ? -0.470 -7.604 7.915 1.00 97.25 112 HIS A O 1
ATOM 874 N N . ASN A 1 113 ? -2.510 -8.169 8.679 1.00 96.56 113 ASN A N 1
ATOM 875 C CA . ASN A 1 113 ? -2.247 -9.604 8.864 1.00 96.56 113 ASN A CA 1
ATOM 876 C C . ASN A 1 113 ? -2.900 -10.511 7.803 1.00 96.56 113 ASN A C 1
ATOM 878 O O . ASN A 1 113 ? -2.991 -11.722 7.995 1.00 96.56 113 ASN A O 1
ATOM 882 N N . GLY A 1 114 ? -3.397 -9.932 6.705 1.00 95.12 114 GLY A N 1
ATOM 883 C CA . GLY A 1 114 ? -3.886 -10.686 5.548 1.00 95.12 114 GLY A CA 1
ATOM 884 C C . GLY A 1 114 ? -2.858 -11.674 4.974 1.00 95.12 114 GLY A C 1
ATOM 885 O O . GLY A 1 114 ? -1.727 -11.798 5.429 1.00 95.12 114 GLY A O 1
ATOM 886 N N . LYS A 1 115 ? -3.238 -12.399 3.933 1.00 94.38 115 LYS A N 1
ATOM 887 C CA . LYS A 1 115 ? -2.377 -13.341 3.227 1.00 94.38 115 LYS A CA 1
ATOM 888 C C . LYS A 1 115 ? -1.075 -12.667 2.768 1.00 94.38 115 LYS A C 1
ATOM 890 O O . LYS A 1 115 ? -1.101 -11.556 2.242 1.00 94.38 115 LYS A O 1
ATOM 895 N N . GLY A 1 116 ? 0.042 -13.376 2.937 1.00 91.81 116 GLY A N 1
ATOM 896 C CA . GLY A 1 116 ? 1.334 -12.979 2.381 1.00 91.81 116 GLY A CA 1
ATOM 897 C C . GLY A 1 116 ? 1.321 -12.879 0.851 1.00 91.81 116 GLY A C 1
ATOM 898 O O . GLY A 1 116 ? 0.440 -13.412 0.170 1.00 91.81 116 GLY A O 1
ATOM 899 N N . PHE A 1 117 ? 2.332 -12.205 0.320 1.00 92.69 117 PHE A N 1
ATOM 900 C CA . PHE A 1 117 ? 2.470 -11.906 -1.095 1.00 92.69 117 PHE A CA 1
ATOM 901 C C . PHE A 1 117 ? 2.881 -13.122 -1.926 1.00 92.69 117 PHE A C 1
ATOM 903 O O . PHE A 1 117 ? 3.475 -14.092 -1.451 1.00 92.69 117 PHE A O 1
ATOM 910 N N . THR A 1 118 ? 2.612 -13.008 -3.219 1.00 91.31 118 THR A N 1
ATOM 911 C CA . THR A 1 118 ? 3.166 -13.822 -4.300 1.00 91.31 118 THR A CA 1
ATOM 912 C C . THR A 1 118 ? 4.141 -12.998 -5.146 1.00 91.31 118 THR A C 1
ATOM 914 O O . THR A 1 118 ? 4.016 -11.774 -5.231 1.00 91.31 118 THR A O 1
ATOM 917 N N . ASP A 1 119 ? 5.053 -13.659 -5.869 1.00 89.62 119 ASP A N 1
ATOM 918 C CA . ASP A 1 119 ? 5.972 -12.985 -6.809 1.00 89.62 119 ASP A CA 1
ATOM 919 C C . ASP A 1 119 ? 5.226 -12.090 -7.810 1.00 89.62 119 ASP A C 1
ATOM 921 O O . ASP A 1 119 ? 5.674 -11.002 -8.174 1.00 89.62 119 ASP A O 1
ATOM 925 N N . ARG A 1 120 ? 4.039 -12.535 -8.236 1.00 88.62 120 ARG A N 1
ATOM 926 C CA . ARG A 1 120 ? 3.181 -11.796 -9.161 1.00 88.62 120 ARG A CA 1
ATOM 927 C C . ARG A 1 120 ? 2.635 -10.511 -8.543 1.00 88.62 120 ARG A C 1
ATOM 929 O O . ARG A 1 120 ? 2.624 -9.486 -9.217 1.00 88.62 120 ARG A O 1
ATOM 936 N N . GLU A 1 121 ? 2.183 -10.543 -7.293 1.00 89.62 121 GLU A N 1
ATOM 937 C CA . GLU A 1 121 ? 1.698 -9.341 -6.599 1.00 89.62 121 GLU A CA 1
ATOM 938 C C . GLU A 1 121 ? 2.824 -8.333 -6.382 1.00 89.62 121 GLU A C 1
ATOM 940 O O . GLU A 1 121 ? 2.613 -7.136 -6.558 1.00 89.62 121 GLU A O 1
ATOM 945 N N . ILE A 1 122 ? 4.036 -8.806 -6.100 1.00 91.12 122 ILE A N 1
ATOM 946 C CA . ILE A 1 122 ? 5.205 -7.939 -5.946 1.00 91.12 122 ILE A CA 1
ATOM 947 C C . ILE A 1 122 ? 5.601 -7.305 -7.284 1.00 91.12 122 ILE A C 1
ATOM 949 O O . ILE A 1 122 ? 5.799 -6.091 -7.355 1.00 91.12 122 ILE A O 1
ATOM 953 N N . ALA A 1 123 ? 5.605 -8.076 -8.375 1.00 89.38 123 ALA A N 1
ATOM 954 C CA . ALA A 1 123 ? 5.784 -7.523 -9.717 1.00 89.38 123 ALA A CA 1
ATOM 955 C C . ALA A 1 123 ? 4.708 -6.469 -10.052 1.00 89.38 123 ALA A C 1
ATOM 957 O O . ALA A 1 123 ? 5.002 -5.466 -10.700 1.00 89.38 123 ALA A O 1
ATOM 958 N N . HIS A 1 124 ? 3.467 -6.646 -9.583 1.00 87.31 124 HIS A N 1
ATOM 959 C CA . HIS A 1 124 ? 2.396 -5.656 -9.740 1.00 87.31 124 HIS A CA 1
ATOM 960 C C . HIS A 1 124 ? 2.583 -4.410 -8.879 1.00 87.31 124 HIS A C 1
ATOM 962 O O . HIS A 1 124 ? 2.273 -3.314 -9.346 1.00 87.31 124 HIS A O 1
ATOM 968 N N . LEU A 1 125 ? 3.127 -4.544 -7.670 1.00 89.94 125 LEU A N 1
ATOM 969 C CA . LEU A 1 125 ? 3.516 -3.401 -6.848 1.00 89.94 125 LEU A CA 1
ATOM 970 C C . LEU A 1 125 ? 4.650 -2.600 -7.491 1.00 89.94 125 LEU A C 1
ATOM 972 O O . LEU A 1 125 ? 4.606 -1.375 -7.453 1.00 89.94 125 LEU A O 1
ATOM 976 N N . ILE A 1 126 ? 5.637 -3.255 -8.106 1.00 90.31 126 ILE A N 1
ATOM 977 C CA . ILE A 1 126 ? 6.795 -2.580 -8.715 1.00 90.31 126 ILE A CA 1
ATOM 978 C C . ILE A 1 126 ? 6.416 -1.947 -10.056 1.00 90.31 126 ILE A C 1
ATOM 980 O O . ILE A 1 126 ? 6.527 -0.734 -10.227 1.00 90.31 126 ILE A O 1
ATOM 984 N N . PHE A 1 127 ? 5.900 -2.749 -10.986 1.00 87.06 127 PHE A N 1
ATOM 985 C CA . PHE A 1 127 ? 5.649 -2.328 -12.364 1.00 87.06 127 PHE A CA 1
ATOM 986 C C . PHE A 1 127 ? 4.225 -1.830 -12.602 1.00 87.06 127 PHE A C 1
ATOM 988 O O . PHE A 1 127 ? 3.883 -1.484 -13.721 1.00 87.06 127 PHE A O 1
ATOM 995 N N . HIS A 1 128 ? 3.342 -1.801 -11.602 1.00 77.25 128 HIS A N 1
ATOM 996 C CA . HIS A 1 128 ? 1.963 -1.318 -11.790 1.00 77.25 128 HIS A CA 1
ATOM 997 C C . HIS A 1 128 ? 1.178 -2.080 -12.884 1.00 77.25 128 HIS A C 1
ATOM 999 O O . HIS A 1 128 ? 0.243 -1.554 -13.489 1.00 77.25 128 HIS A O 1
ATOM 1005 N N . GLY A 1 129 ? 1.549 -3.328 -13.179 1.00 55.66 129 GLY A N 1
ATOM 1006 C CA . GLY A 1 129 ? 0.862 -4.127 -14.192 1.00 55.66 129 GLY A CA 1
ATOM 1007 C C . GLY A 1 129 ? -0.479 -4.625 -13.661 1.00 55.66 129 GLY A C 1
ATOM 1008 O O . GLY A 1 129 ? -0.511 -5.531 -12.847 1.00 55.66 129 GLY A O 1
ATOM 1009 N N . SER A 1 130 ? -1.620 -4.101 -14.092 1.00 43.81 130 SER A N 1
ATOM 1010 C CA . SER A 1 130 ? -2.890 -4.761 -13.764 1.00 43.81 130 SER A CA 1
ATOM 1011 C C . SER A 1 130 ? -2.999 -6.060 -14.573 1.00 43.81 130 SER A C 1
ATOM 1013 O O . SER A 1 130 ? -3.041 -6.004 -15.799 1.00 43.81 130 SER A O 1
ATOM 1015 N N . THR A 1 131 ? -3.076 -7.233 -13.935 1.00 35.91 131 THR A N 1
ATOM 1016 C CA . THR A 1 131 ? -3.362 -8.504 -14.643 1.00 35.91 131 THR A CA 1
ATOM 1017 C C . THR A 1 131 ? -4.813 -8.965 -14.574 1.00 35.91 131 THR A C 1
ATOM 1019 O O . THR A 1 131 ? -5.096 -10.154 -14.726 1.00 35.91 131 THR A O 1
ATOM 1022 N N . LYS A 1 132 ? -5.772 -8.063 -14.408 1.00 37.88 132 LYS A N 1
ATOM 1023 C CA . LYS A 1 132 ? -7.156 -8.423 -14.708 1.00 37.88 132 LYS A CA 1
ATOM 1024 C C . LYS A 1 132 ? -7.570 -7.690 -15.967 1.00 37.88 132 LYS A C 1
ATOM 1026 O O . LYS A 1 132 ? -7.912 -6.515 -15.938 1.00 37.88 132 LYS A O 1
ATOM 1031 N N . VAL A 1 133 ? -7.437 -8.428 -17.072 1.00 33.47 133 VAL A N 1
ATOM 1032 C CA . VAL A 1 133 ? -8.258 -8.261 -18.272 1.00 33.47 133 VAL A CA 1
ATOM 1033 C C . VAL A 1 133 ? -9.686 -7.969 -17.820 1.00 33.47 133 VAL A C 1
ATOM 1035 O O . VAL A 1 133 ? -10.129 -8.525 -16.818 1.00 33.47 133 VAL A O 1
ATOM 1038 N N . GLU A 1 134 ? -10.330 -7.068 -18.549 1.00 32.25 134 GLU A N 1
ATOM 1039 C CA . GLU A 1 134 ? -11.699 -6.566 -18.445 1.00 32.25 134 GLU A CA 1
ATOM 1040 C C . GLU A 1 134 ? -12.775 -7.663 -18.282 1.00 32.25 134 GLU A C 1
ATOM 1042 O O . GLU A 1 134 ? -13.654 -7.826 -19.119 1.00 32.25 134 GLU A O 1
ATOM 1047 N N . GLU A 1 135 ? -12.750 -8.426 -17.195 1.00 29.94 135 GLU A N 1
ATOM 1048 C CA . GLU A 1 135 ? -13.911 -9.168 -16.736 1.00 29.94 135 GLU A CA 1
ATOM 1049 C C . GLU A 1 135 ? -14.713 -8.224 -15.850 1.00 29.94 135 GLU A C 1
ATOM 1051 O O . GLU A 1 135 ? -14.372 -7.904 -14.706 1.00 29.94 135 GLU A O 1
ATOM 1056 N N . GLU A 1 136 ? -15.763 -7.699 -16.473 1.00 38.72 136 GLU A N 1
ATOM 1057 C CA . GLU A 1 136 ? -16.856 -6.982 -15.852 1.00 38.72 136 GLU A CA 1
ATOM 1058 C C . GLU A 1 136 ? -17.176 -7.576 -14.465 1.00 38.72 136 GLU A C 1
ATOM 1060 O O . GLU A 1 136 ? -17.482 -8.762 -14.343 1.00 38.72 136 GLU A O 1
ATOM 1065 N N . ARG A 1 137 ? -17.200 -6.705 -13.441 1.00 31.89 137 ARG A N 1
ATOM 1066 C CA . ARG A 1 137 ? -17.718 -6.923 -12.065 1.00 31.89 137 ARG A CA 1
ATOM 1067 C C . ARG A 1 137 ? -16.735 -7.282 -10.941 1.00 31.89 137 ARG A C 1
ATOM 1069 O O . ARG A 1 137 ? -17.181 -7.771 -9.906 1.00 31.89 137 ARG A O 1
ATOM 1076 N N . THR A 1 138 ? -15.459 -6.910 -11.019 1.00 30.61 138 THR A N 1
ATOM 1077 C CA . THR A 1 138 ? -14.652 -6.729 -9.790 1.00 30.61 138 THR A CA 1
ATOM 1078 C C . THR A 1 138 ? -14.465 -5.253 -9.452 1.00 30.61 138 THR A C 1
ATOM 1080 O O . THR A 1 138 ? -13.763 -4.519 -10.144 1.00 30.61 138 THR A O 1
ATOM 1083 N N . ILE A 1 139 ? -15.115 -4.816 -8.370 1.00 33.66 139 ILE A N 1
ATOM 1084 C CA . ILE A 1 139 ? -14.897 -3.518 -7.723 1.00 33.66 139 ILE A CA 1
ATOM 1085 C C . ILE A 1 139 ? -13.480 -3.536 -7.133 1.00 33.66 139 ILE A C 1
ATOM 1087 O O . ILE A 1 139 ? -13.262 -4.082 -6.056 1.00 33.66 139 ILE A O 1
ATOM 1091 N N . GLY A 1 140 ? -12.514 -2.969 -7.853 1.00 36.75 140 GLY A N 1
ATOM 1092 C CA . GLY A 1 140 ? -11.132 -2.825 -7.388 1.00 36.75 140 GLY A CA 1
ATOM 1093 C C . GLY A 1 140 ? -10.128 -3.022 -8.515 1.00 36.75 140 GLY A C 1
ATOM 1094 O O . GLY A 1 140 ? -9.762 -4.144 -8.854 1.00 36.75 140 GLY A O 1
ATOM 1095 N N . GLN A 1 141 ? -9.671 -1.921 -9.107 1.00 40.59 141 GLN A N 1
ATOM 1096 C CA . GLN A 1 141 ? -8.520 -1.942 -10.002 1.00 40.59 141 GLN A CA 1
ATOM 1097 C C . GLN A 1 141 ? -7.251 -2.103 -9.148 1.00 40.59 141 GLN A C 1
ATOM 1099 O O . GLN A 1 141 ? -6.733 -1.129 -8.600 1.00 40.59 141 GLN A O 1
ATOM 1104 N N . TYR A 1 142 ? -6.748 -3.329 -8.999 1.00 42.38 142 TYR A N 1
ATOM 1105 C CA . TYR A 1 142 ? -5.451 -3.545 -8.354 1.00 42.38 142 TYR A CA 1
ATOM 1106 C C . TYR A 1 142 ? -4.355 -2.835 -9.153 1.00 42.38 142 TYR A C 1
ATOM 1108 O O . TYR A 1 142 ? -4.241 -3.005 -10.369 1.00 42.38 142 TYR A O 1
ATOM 1116 N N . GLY A 1 143 ? -3.577 -2.010 -8.454 1.00 50.22 143 GLY A N 1
ATOM 1117 C CA . GLY A 1 143 ? -2.511 -1.175 -9.007 1.00 50.22 143 GLY A CA 1
ATOM 1118 C C . GLY A 1 143 ? -2.809 0.317 -8.870 1.00 50.22 143 GLY A C 1
ATOM 1119 O O . GLY A 1 143 ? -2.045 1.034 -8.231 1.00 50.22 143 GLY A O 1
ATOM 1120 N N . THR A 1 144 ? -3.934 0.813 -9.400 1.00 63.31 144 THR A N 1
ATOM 1121 C CA . THR A 1 144 ? -4.299 2.248 -9.322 1.00 63.31 144 THR A CA 1
ATOM 1122 C C . THR A 1 144 ? -4.568 2.715 -7.894 1.00 63.31 144 THR A C 1
ATOM 1124 O O . THR A 1 144 ? -4.173 3.827 -7.543 1.00 63.31 144 THR A O 1
ATOM 1127 N N . GLY A 1 145 ? -5.158 1.855 -7.061 1.00 76.56 145 GLY A N 1
ATOM 1128 C CA . GLY A 1 145 ? -5.390 2.154 -5.650 1.00 76.56 145 GLY A CA 1
ATOM 1129 C C . GLY A 1 145 ? -4.095 2.381 -4.874 1.00 76.56 145 GLY A C 1
ATOM 1130 O O . GLY A 1 145 ? -3.909 3.432 -4.270 1.00 76.56 145 GLY A O 1
ATOM 1131 N N . PHE A 1 146 ? -3.138 1.457 -4.988 1.00 85.88 146 PHE A N 1
ATOM 1132 C CA . PHE A 1 146 ? -1.847 1.594 -4.309 1.00 85.88 146 PHE A CA 1
ATOM 1133 C C . PHE A 1 146 ? -1.057 2.813 -4.804 1.00 85.88 146 PHE A C 1
ATOM 1135 O O . PHE A 1 146 ? -0.423 3.502 -4.019 1.00 85.88 146 PHE A O 1
ATOM 1142 N N . LEU A 1 147 ? -1.151 3.180 -6.085 1.00 89.00 147 LEU A N 1
ATOM 1143 C CA . LEU A 1 147 ? -0.512 4.413 -6.558 1.00 89.00 147 LEU A CA 1
ATOM 1144 C C . LEU A 1 147 ? -1.066 5.675 -5.881 1.00 89.00 147 LEU A C 1
ATOM 1146 O O . LEU A 1 147 ? -0.325 6.631 -5.686 1.00 89.00 147 LEU A O 1
ATOM 1150 N N . THR A 1 148 ? -2.328 5.661 -5.445 1.00 89.50 148 THR A N 1
ATOM 1151 C CA . THR A 1 148 ? -2.933 6.771 -4.690 1.00 89.50 148 THR A CA 1
ATOM 1152 C C . THR A 1 148 ? -2.246 7.006 -3.345 1.00 89.50 148 THR A C 1
ATOM 1154 O O . THR A 1 148 ? -2.267 8.129 -2.845 1.00 89.50 148 THR A O 1
ATOM 1157 N N . THR A 1 149 ? -1.591 5.999 -2.759 1.00 92.94 149 THR A N 1
ATOM 1158 C CA . THR A 1 149 ? -0.854 6.178 -1.498 1.00 92.94 149 THR A CA 1
ATOM 1159 C C . THR A 1 149 ? 0.398 7.036 -1.673 1.00 92.94 149 THR A C 1
ATOM 1161 O O . THR A 1 149 ? 0.870 7.609 -0.698 1.00 92.94 149 THR A O 1
ATOM 1164 N N . HIS A 1 150 ? 0.854 7.265 -2.912 1.00 91.44 150 HIS A N 1
ATOM 1165 C CA . HIS A 1 150 ? 1.942 8.205 -3.197 1.00 91.44 150 HIS A CA 1
ATOM 1166 C C . HIS A 1 150 ? 1.545 9.676 -2.966 1.00 91.44 150 HIS A C 1
ATOM 1168 O O . HIS A 1 150 ? 2.393 10.560 -3.011 1.00 91.44 150 HIS A O 1
ATOM 1174 N N . LEU A 1 151 ? 0.268 9.955 -2.655 1.00 90.00 151 LEU A N 1
ATOM 1175 C CA . LEU A 1 151 ? -0.154 11.242 -2.085 1.00 90.00 151 LEU A CA 1
ATOM 1176 C C . LEU A 1 151 ? 0.470 11.522 -0.708 1.00 90.00 151 LEU A C 1
ATOM 1178 O O . LEU A 1 151 ? 0.518 12.686 -0.300 1.00 90.00 151 LEU A O 1
ATOM 1182 N N . LEU A 1 152 ? 0.879 10.467 0.008 1.00 93.06 152 LEU A N 1
ATOM 1183 C CA . LEU A 1 152 ? 1.561 10.552 1.297 1.00 93.06 152 LEU A CA 1
ATOM 1184 C C . LEU A 1 152 ? 3.065 10.748 1.138 1.00 93.06 152 LEU A C 1
ATOM 1186 O O . LEU A 1 152 ? 3.663 11.487 1.907 1.00 93.06 152 LEU A O 1
ATOM 1190 N N . SER A 1 153 ? 3.671 10.058 0.174 1.00 94.00 153 SER A N 1
ATOM 1191 C CA . SER A 1 153 ? 5.112 10.098 -0.045 1.00 94.00 153 SER A CA 1
ATOM 1192 C C . SER A 1 153 ? 5.465 9.601 -1.447 1.00 94.00 153 SER A C 1
ATOM 1194 O O . SER A 1 153 ? 4.877 8.614 -1.898 1.00 94.00 153 SER A O 1
ATOM 1196 N N . PRO A 1 154 ? 6.445 10.209 -2.141 1.00 92.81 154 PRO A N 1
ATOM 1197 C CA . PRO A 1 154 ? 6.989 9.634 -3.369 1.00 92.81 154 PRO A CA 1
ATOM 1198 C C . PRO A 1 154 ? 7.753 8.328 -3.109 1.00 92.81 154 PRO A C 1
ATOM 1200 O O . PRO A 1 154 ? 8.016 7.596 -4.061 1.00 92.81 154 PRO A O 1
ATOM 1203 N N . THR A 1 155 ? 8.105 8.040 -1.853 1.00 94.00 155 THR A N 1
ATOM 1204 C CA . THR A 1 155 ? 8.880 6.868 -1.451 1.00 94.00 155 THR A CA 1
ATOM 1205 C C . THR A 1 155 ? 8.064 5.982 -0.514 1.00 94.00 155 THR A C 1
ATOM 1207 O O . THR A 1 155 ? 7.405 6.474 0.397 1.00 94.00 155 THR A O 1
ATOM 1210 N N . ILE A 1 156 ? 8.107 4.667 -0.719 1.00 95.25 156 ILE A N 1
ATOM 1211 C CA . ILE A 1 156 ? 7.429 3.688 0.137 1.00 95.25 156 ILE A CA 1
ATOM 1212 C C . ILE A 1 156 ? 8.382 2.534 0.416 1.00 95.25 156 ILE A C 1
ATOM 1214 O O . ILE A 1 156 ? 8.804 1.847 -0.517 1.00 95.25 156 ILE A O 1
ATOM 1218 N N . ASP A 1 157 ? 8.661 2.263 1.687 1.00 94.31 157 ASP A N 1
ATOM 1219 C CA . ASP A 1 157 ? 9.334 1.024 2.069 1.00 94.31 157 ASP A CA 1
ATOM 1220 C C . ASP A 1 157 ? 8.289 -0.073 2.260 1.00 94.31 157 ASP A C 1
ATOM 1222 O O . ASP A 1 157 ? 7.397 0.004 3.112 1.00 94.31 157 ASP A O 1
ATOM 1226 N N . VAL A 1 158 ? 8.390 -1.104 1.427 1.00 93.56 158 VAL A N 1
ATOM 1227 C CA . VAL A 1 158 ? 7.490 -2.252 1.424 1.00 93.56 158 VAL A CA 1
ATOM 1228 C C . VAL A 1 158 ? 8.190 -3.410 2.107 1.00 93.56 158 VAL A C 1
ATOM 1230 O O . VAL A 1 158 ? 9.340 -3.722 1.801 1.00 93.56 158 VAL A O 1
ATOM 1233 N N . SER A 1 159 ? 7.508 -4.074 3.031 1.00 92.75 159 SER A N 1
ATOM 1234 C CA . SER A 1 159 ? 7.969 -5.332 3.613 1.00 92.75 159 SER A CA 1
ATOM 1235 C C . SER A 1 159 ? 6.807 -6.307 3.742 1.00 92.75 159 SER A C 1
ATOM 1237 O O . SER A 1 159 ? 5.686 -5.895 4.043 1.00 92.75 159 SER A O 1
ATOM 1239 N N . GLY A 1 160 ? 7.061 -7.599 3.561 1.00 92.31 160 GLY A N 1
ATOM 1240 C CA . GLY A 1 160 ? 6.018 -8.592 3.770 1.00 92.31 160 GLY A CA 1
ATOM 1241 C C . GLY A 1 160 ? 6.478 -10.036 3.688 1.00 92.31 160 GLY A C 1
ATOM 1242 O O . GLY A 1 160 ? 7.639 -10.327 3.399 1.00 92.31 160 GLY A O 1
ATOM 1243 N N . GLN A 1 161 ? 5.546 -10.938 3.977 1.00 91.06 161 GLN A N 1
ATOM 1244 C CA . GLN A 1 161 ? 5.738 -12.379 3.873 1.00 91.06 161 GLN A CA 1
ATOM 1245 C C . GLN A 1 161 ? 5.626 -12.825 2.407 1.00 91.06 161 GLN A C 1
ATOM 1247 O O . GLN A 1 161 ? 4.731 -12.373 1.695 1.00 91.06 161 GLN A O 1
ATOM 1252 N N . LEU A 1 162 ? 6.498 -13.734 1.969 1.00 89.75 162 LEU A N 1
ATOM 1253 C CA . LEU A 1 162 ? 6.479 -14.392 0.657 1.00 89.75 162 LEU A CA 1
ATOM 1254 C C . LEU A 1 162 ? 6.746 -15.890 0.859 1.00 89.75 162 LEU A C 1
ATOM 1256 O O . LEU A 1 162 ? 7.879 -16.314 1.076 1.00 89.75 162 LEU A O 1
ATOM 1260 N N . GLY A 1 163 ? 5.689 -16.705 0.828 1.00 86.88 163 GLY A N 1
ATOM 1261 C CA . GLY A 1 163 ? 5.786 -18.113 1.230 1.00 86.88 163 GLY A CA 1
ATOM 1262 C C . GLY A 1 163 ? 6.278 -18.250 2.677 1.00 86.88 163 GLY A C 1
ATOM 1263 O O . GLY A 1 163 ? 5.690 -17.670 3.589 1.00 86.88 163 GLY A O 1
ATOM 1264 N N . ASP A 1 164 ? 7.372 -18.987 2.871 1.00 84.19 164 ASP A N 1
ATOM 1265 C CA . ASP A 1 164 ? 7.998 -19.201 4.186 1.00 84.19 164 ASP A CA 1
ATOM 1266 C C . ASP A 1 164 ? 9.087 -18.161 4.521 1.00 84.19 164 ASP A C 1
ATOM 1268 O O . ASP A 1 164 ? 9.767 -18.272 5.543 1.00 84.19 164 ASP A O 1
ATOM 1272 N N . SER A 1 165 ? 9.295 -17.164 3.654 1.00 85.62 165 SER A N 1
ATOM 1273 C CA . SER A 1 165 ? 10.315 -16.128 3.816 1.00 85.62 165 SER A CA 1
ATOM 1274 C C . SER A 1 165 ? 9.711 -14.724 3.903 1.00 85.62 165 SER A C 1
ATOM 1276 O O . SER A 1 165 ? 8.495 -14.526 3.845 1.00 85.62 165 SER A O 1
ATOM 1278 N N . TRP A 1 166 ? 10.589 -13.739 4.086 1.00 87.19 166 TRP A N 1
ATOM 1279 C CA . TRP A 1 166 ? 10.255 -12.323 4.180 1.00 87.19 166 TRP A CA 1
ATOM 1280 C C . TRP A 1 166 ? 11.047 -11.534 3.156 1.00 87.19 166 TRP A C 1
ATOM 1282 O O . TRP A 1 166 ? 12.144 -11.933 2.760 1.00 87.19 166 TRP A O 1
ATOM 1292 N N . PHE A 1 167 ? 10.491 -10.397 2.767 1.00 88.19 167 PHE A N 1
ATOM 1293 C CA . PHE A 1 167 ? 11.052 -9.548 1.739 1.00 88.19 167 PHE A CA 1
ATOM 1294 C C . PHE A 1 167 ? 10.943 -8.072 2.120 1.00 88.19 167 PHE A C 1
ATOM 1296 O O . PHE A 1 167 ? 10.029 -7.689 2.857 1.00 88.19 167 PHE A O 1
ATOM 1303 N N . ASN A 1 168 ? 11.847 -7.236 1.602 1.00 89.75 168 ASN A N 1
ATOM 1304 C CA . ASN A 1 168 ? 11.765 -5.784 1.745 1.00 89.75 168 ASN A CA 1
ATOM 1305 C C . ASN A 1 168 ? 12.429 -5.003 0.597 1.00 89.75 168 ASN A C 1
ATOM 1307 O O . ASN A 1 168 ? 13.605 -5.182 0.296 1.00 89.75 168 ASN A O 1
ATOM 1311 N N . PHE A 1 169 ? 11.703 -4.078 -0.020 1.00 90.00 169 PHE A N 1
ATOM 1312 C CA . PHE A 1 169 ? 12.264 -3.184 -1.034 1.00 90.00 169 PHE A CA 1
ATOM 1313 C C . PHE A 1 169 ? 11.666 -1.788 -0.920 1.00 90.00 169 PHE A C 1
ATOM 1315 O O . PHE A 1 169 ? 10.589 -1.595 -0.360 1.00 90.00 169 PHE A O 1
ATOM 1322 N N . CYS A 1 170 ? 12.379 -0.822 -1.486 1.00 91.81 170 CYS A N 1
ATOM 1323 C CA . CYS A 1 170 ? 11.949 0.563 -1.556 1.00 91.81 170 CYS A CA 1
ATOM 1324 C C . CYS A 1 170 ? 11.336 0.844 -2.935 1.00 91.81 170 CYS A C 1
ATOM 1326 O O . CYS A 1 170 ? 11.934 0.508 -3.962 1.00 91.81 170 CYS A O 1
ATOM 1328 N N . LEU A 1 171 ? 10.149 1.448 -2.959 1.00 92.75 171 LEU A N 1
ATOM 1329 C CA . LEU A 1 171 ? 9.524 2.007 -4.155 1.00 92.75 171 LEU A CA 1
ATOM 1330 C C . LEU A 1 171 ? 9.723 3.516 -4.152 1.00 92.75 171 LEU A C 1
ATOM 1332 O O . LEU A 1 171 ? 9.127 4.202 -3.332 1.00 92.75 171 LEU A O 1
ATOM 1336 N N . GLU A 1 172 ? 10.502 4.038 -5.095 1.00 92.19 172 GLU A N 1
ATOM 1337 C CA . GLU A 1 172 ? 10.661 5.481 -5.288 1.00 92.19 172 GLU A CA 1
ATOM 1338 C C . GLU A 1 172 ? 9.985 5.898 -6.597 1.00 92.19 172 GLU A C 1
ATOM 1340 O O . GLU A 1 172 ? 10.351 5.441 -7.680 1.00 92.19 172 GLU A O 1
ATOM 1345 N N . ARG A 1 173 ? 8.981 6.769 -6.523 1.00 89.81 173 ARG A N 1
ATOM 1346 C CA . ARG A 1 173 ? 8.225 7.258 -7.681 1.00 89.81 173 ARG A CA 1
ATOM 1347 C C . ARG A 1 173 ? 8.159 8.780 -7.708 1.00 89.81 173 ARG A C 1
ATOM 1349 O O . ARG A 1 173 ? 7.081 9.373 -7.742 1.00 89.81 173 ARG A O 1
ATOM 1356 N N . LYS A 1 174 ? 9.327 9.418 -7.718 1.00 83.31 174 LYS A N 1
ATOM 1357 C CA . LYS A 1 174 ? 9.425 10.857 -7.981 1.00 83.31 174 LYS A CA 1
ATOM 1358 C C . LYS A 1 174 ? 9.041 11.143 -9.439 1.00 83.31 174 LYS A C 1
ATOM 1360 O O . LYS A 1 174 ? 9.573 10.486 -10.337 1.00 83.31 174 LYS A O 1
ATOM 1365 N N . PRO A 1 175 ? 8.124 12.086 -9.710 1.00 69.25 175 PRO A N 1
ATOM 1366 C CA . PRO A 1 175 ? 7.655 12.389 -11.062 1.00 69.25 175 PRO A CA 1
ATOM 1367 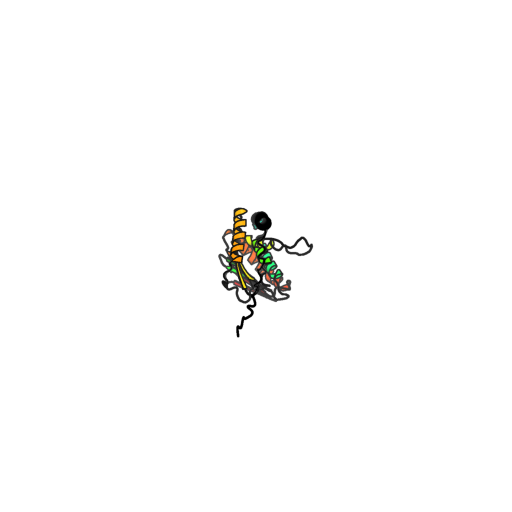C C . PRO A 1 175 ? 8.653 13.264 -11.849 1.00 69.25 175 PRO A C 1
ATOM 1369 O O . PRO A 1 175 ? 8.249 14.188 -12.552 1.00 69.25 175 PRO A O 1
ATOM 1372 N N . ASP A 1 176 ? 9.952 12.971 -11.763 1.00 82.56 176 ASP A N 1
ATOM 1373 C CA . ASP A 1 176 ? 11.004 13.790 -12.376 1.00 82.56 176 ASP A CA 1
ATOM 1374 C C . ASP A 1 176 ? 11.074 13.557 -13.892 1.00 82.56 176 ASP A C 1
ATOM 1376 O O . ASP A 1 176 ? 10.971 14.493 -14.686 1.00 82.56 176 ASP A O 1
ATOM 1380 N N . SER A 1 177 ? 11.186 12.293 -14.313 1.00 88.62 177 SER A N 1
ATOM 1381 C CA . SER A 1 177 ? 11.095 11.881 -15.716 1.00 88.62 177 SER A CA 1
ATOM 1382 C C . SER A 1 177 ? 10.635 10.425 -15.842 1.00 88.62 177 SER A C 1
ATOM 1384 O O . SER A 1 177 ? 10.635 9.662 -14.871 1.00 88.62 177 SER A O 1
ATOM 1386 N N . VAL A 1 178 ? 10.238 10.027 -17.052 1.00 88.88 178 VAL A N 1
ATOM 1387 C CA . VAL A 1 178 ? 9.840 8.642 -17.354 1.00 88.88 178 VAL A CA 1
ATOM 1388 C C . VAL A 1 178 ? 11.035 7.697 -17.223 1.00 88.88 178 VAL A C 1
ATOM 1390 O O . VAL A 1 178 ? 10.898 6.600 -16.688 1.00 88.88 178 VAL A O 1
ATOM 1393 N N . GLU A 1 179 ? 12.216 8.138 -17.651 1.00 89.81 179 GLU A N 1
ATOM 1394 C CA . GLU A 1 179 ? 13.471 7.390 -17.561 1.00 89.81 179 GLU A CA 1
ATOM 1395 C C . GLU A 1 179 ? 13.878 7.164 -16.104 1.00 89.81 179 GLU A C 1
ATOM 1397 O O . GLU A 1 179 ? 14.166 6.030 -15.730 1.00 89.81 179 GLU A O 1
ATOM 1402 N N . ALA A 1 180 ? 13.822 8.202 -15.262 1.00 89.75 180 ALA A N 1
ATOM 1403 C CA . ALA A 1 180 ? 14.134 8.087 -13.838 1.00 89.75 180 ALA A CA 1
ATOM 1404 C C . ALA A 1 180 ? 13.181 7.115 -13.120 1.00 89.75 180 ALA A C 1
ATOM 1406 O O . ALA A 1 180 ? 13.607 6.308 -12.289 1.00 89.75 180 ALA A O 1
ATOM 1407 N N . LEU A 1 181 ? 11.892 7.149 -13.476 1.00 91.31 181 LEU A N 1
ATOM 1408 C CA . LEU A 1 181 ? 10.895 6.224 -12.948 1.00 91.31 181 LEU A CA 1
ATOM 1409 C C . LEU A 1 181 ? 11.152 4.781 -13.406 1.00 91.31 181 LEU A C 1
ATOM 1411 O O . LEU A 1 181 ? 11.065 3.863 -12.592 1.00 91.31 181 LEU A O 1
ATOM 1415 N N . ARG A 1 182 ? 11.508 4.581 -14.681 1.00 90.50 182 ARG A N 1
ATOM 1416 C CA . ARG A 1 182 ? 11.888 3.270 -15.227 1.00 90.50 182 ARG A CA 1
ATOM 1417 C C . ARG A 1 182 ? 13.091 2.696 -14.481 1.00 90.50 182 ARG A C 1
ATOM 1419 O O . ARG A 1 182 ? 13.036 1.567 -14.007 1.00 90.50 182 ARG A O 1
ATOM 1426 N N . GLU A 1 183 ? 14.141 3.494 -14.305 1.00 91.62 183 GLU A N 1
ATOM 1427 C CA . GLU A 1 183 ? 15.329 3.087 -13.549 1.00 91.62 183 GLU A CA 1
ATOM 1428 C C . GLU A 1 183 ? 15.006 2.763 -12.086 1.00 91.62 183 GLU A C 1
ATOM 1430 O O . GLU A 1 183 ? 15.594 1.848 -11.514 1.00 91.62 183 GLU A O 1
ATOM 1435 N N . SER A 1 184 ? 14.069 3.485 -11.468 1.00 91.62 184 SER A N 1
ATOM 1436 C CA . SER A 1 184 ? 13.609 3.187 -10.111 1.00 91.62 184 SER A CA 1
ATOM 1437 C C . SER A 1 184 ? 12.873 1.847 -10.022 1.00 91.62 184 SER A C 1
ATOM 1439 O O . SER A 1 184 ? 13.144 1.055 -9.118 1.00 91.62 184 SER A O 1
ATOM 1441 N N . MET A 1 185 ? 11.998 1.545 -10.986 1.00 91.31 185 MET A N 1
ATOM 1442 C CA . MET A 1 185 ? 11.327 0.242 -11.074 1.00 91.31 185 MET A CA 1
ATOM 1443 C C . MET A 1 185 ? 12.336 -0.895 -11.262 1.00 91.31 185 MET A C 1
ATOM 1445 O O . MET A 1 185 ? 12.244 -1.911 -10.572 1.00 91.31 185 MET A O 1
ATOM 1449 N N . ASP A 1 186 ? 13.329 -0.700 -12.136 1.00 90.62 186 ASP A N 1
ATOM 1450 C CA . ASP A 1 186 ? 14.410 -1.665 -12.354 1.00 90.62 186 ASP A CA 1
ATOM 1451 C C . ASP A 1 186 ? 15.205 -1.888 -11.052 1.00 90.62 186 ASP A C 1
ATOM 1453 O O . ASP A 1 186 ? 15.406 -3.029 -10.639 1.00 90.62 186 ASP A O 1
ATOM 1457 N N . ARG A 1 187 ? 15.580 -0.816 -10.333 1.00 91.12 187 ARG A N 1
ATOM 1458 C CA . ARG A 1 187 ? 16.258 -0.914 -9.024 1.00 91.12 187 ARG A CA 1
ATOM 1459 C C . ARG A 1 187 ? 15.420 -1.656 -7.984 1.00 91.12 187 ARG A C 1
ATOM 1461 O O . ARG A 1 187 ? 15.959 -2.497 -7.270 1.00 91.12 187 ARG A O 1
ATOM 1468 N N . ALA A 1 188 ? 14.123 -1.366 -7.889 1.00 91.38 188 ALA A N 1
ATOM 1469 C CA . ALA A 1 188 ? 13.226 -2.060 -6.968 1.00 91.38 188 ALA A CA 1
ATOM 1470 C C . ALA A 1 188 ? 13.154 -3.563 -7.282 1.00 91.38 188 ALA A C 1
ATOM 1472 O O . ALA A 1 188 ? 13.185 -4.385 -6.366 1.00 91.38 188 ALA A O 1
ATOM 1473 N N . TRP A 1 189 ? 13.134 -3.928 -8.568 1.00 91.38 189 TRP A N 1
ATOM 1474 C CA . TRP A 1 189 ? 13.159 -5.321 -9.009 1.00 91.38 189 TRP A CA 1
ATOM 1475 C C . TRP A 1 189 ? 14.497 -6.017 -8.733 1.00 91.38 189 TRP A C 1
ATOM 1477 O O . TRP A 1 189 ? 14.513 -7.164 -8.288 1.00 91.38 189 TRP A O 1
ATOM 1487 N N . GLU A 1 190 ? 15.631 -5.347 -8.947 1.00 89.69 190 GLU A N 1
ATOM 1488 C CA . GLU A 1 190 ? 16.945 -5.893 -8.583 1.00 89.69 190 GLU A CA 1
ATOM 1489 C C . GLU A 1 190 ? 17.072 -6.101 -7.070 1.00 89.69 190 GLU A C 1
ATOM 1491 O O . GLU A 1 190 ? 17.490 -7.173 -6.633 1.00 89.69 190 GLU A O 1
ATOM 1496 N N . ASN A 1 191 ? 16.636 -5.129 -6.266 1.00 86.19 191 ASN A N 1
ATOM 1497 C CA . ASN A 1 191 ? 16.600 -5.257 -4.808 1.00 86.19 191 ASN A CA 1
ATOM 1498 C C . ASN A 1 191 ? 15.710 -6.428 -4.375 1.00 86.19 191 ASN A C 1
ATOM 1500 O O . ASN A 1 191 ? 16.083 -7.176 -3.473 1.00 86.19 191 ASN A O 1
ATOM 1504 N N . PHE A 1 192 ? 14.582 -6.625 -5.066 1.00 87.44 192 PHE A N 1
ATOM 1505 C CA . PHE A 1 192 ? 13.721 -7.786 -4.873 1.00 87.44 192 PHE A CA 1
ATOM 1506 C C . PHE A 1 192 ? 14.429 -9.107 -5.221 1.00 87.44 192 PHE A C 1
ATOM 1508 O O . PHE A 1 192 ? 14.345 -10.084 -4.492 1.00 87.44 192 PHE A O 1
ATOM 1515 N N . LYS A 1 193 ? 15.196 -9.179 -6.307 1.00 84.69 193 LYS A N 1
ATOM 1516 C CA . LYS A 1 193 ? 15.892 -10.429 -6.668 1.00 84.69 193 LYS A CA 1
ATOM 1517 C C . LYS A 1 193 ? 17.020 -10.800 -5.709 1.00 84.69 193 LYS A C 1
ATOM 1519 O O . LYS A 1 193 ? 17.306 -11.983 -5.534 1.00 84.69 193 LYS A O 1
ATOM 1524 N N . VAL A 1 194 ? 17.696 -9.804 -5.143 1.00 74.69 194 VAL A N 1
ATOM 1525 C CA . VAL A 1 194 ? 18.933 -9.986 -4.367 1.00 74.69 194 VAL A CA 1
ATOM 1526 C C . VAL A 1 194 ? 18.654 -10.036 -2.860 1.00 74.69 194 VAL A C 1
ATOM 1528 O O . VAL A 1 194 ? 19.590 -9.906 -2.076 1.00 74.69 194 VAL A O 1
ATOM 1531 N N . PHE A 1 195 ? 17.395 -10.237 -2.439 1.00 64.12 195 PHE A N 1
ATOM 1532 C CA . PHE A 1 195 ? 16.994 -10.112 -1.036 1.00 64.12 195 PHE A CA 1
ATOM 1533 C C . PHE A 1 195 ? 18.009 -10.705 -0.061 1.00 64.12 195 PHE A C 1
ATOM 1535 O O . PHE A 1 195 ? 18.216 -11.924 -0.040 1.00 64.12 195 PHE A O 1
ATOM 1542 N N . PRO A 1 196 ? 18.595 -9.881 0.820 1.00 52.88 196 PRO A N 1
ATOM 1543 C CA . PRO A 1 196 ? 19.089 -10.429 2.053 1.00 52.88 196 PRO A CA 1
ATOM 1544 C C . PRO A 1 196 ? 17.854 -10.840 2.856 1.00 52.88 196 PRO A C 1
ATOM 1546 O O . PRO A 1 196 ? 16.877 -10.100 2.946 1.00 52.88 196 PRO A O 1
ATOM 1549 N N . SER A 1 197 ? 17.904 -12.012 3.476 1.00 53.03 197 SER A N 1
ATOM 1550 C CA . SER A 1 197 ? 16.956 -12.464 4.496 1.00 53.03 197 SER A CA 1
ATOM 1551 C C . SER A 1 197 ? 17.053 -11.607 5.770 1.00 53.03 197 SER A C 1
ATOM 1553 O O . SER A 1 197 ? 17.162 -12.136 6.878 1.00 53.03 197 SER A O 1
ATOM 1555 N N . LEU A 1 198 ? 17.122 -10.280 5.636 1.00 50.53 198 LEU A N 1
ATOM 1556 C CA . LEU A 1 198 ? 17.051 -9.374 6.760 1.00 50.53 198 LEU A CA 1
ATOM 1557 C C . LEU A 1 198 ? 15.599 -9.394 7.217 1.00 50.53 198 LEU A C 1
ATOM 1559 O O . LEU A 1 198 ? 14.716 -8.825 6.581 1.00 50.53 198 LEU A O 1
ATOM 1563 N N . GLN A 1 199 ? 15.377 -10.084 8.333 1.00 54.12 199 GLN A N 1
ATOM 1564 C CA . GLN A 1 199 ? 14.195 -9.918 9.159 1.00 54.12 199 GLN A CA 1
ATOM 1565 C C . GLN A 1 199 ? 14.103 -8.438 9.524 1.00 54.12 199 GLN A C 1
ATOM 1567 O O . GLN A 1 199 ? 14.676 -7.996 10.518 1.00 54.12 199 GLN A O 1
ATOM 1572 N N . VAL A 1 200 ? 13.407 -7.642 8.718 1.00 55.34 200 VAL A N 1
ATOM 1573 C CA . VAL A 1 200 ? 12.843 -6.429 9.281 1.00 55.34 200 VAL A CA 1
ATOM 1574 C C . VAL A 1 200 ? 11.737 -6.935 10.195 1.00 55.34 200 VAL A C 1
ATOM 1576 O O . VAL A 1 200 ? 10.870 -7.651 9.692 1.00 55.34 200 VAL A O 1
ATOM 1579 N N . PRO A 1 201 ? 11.770 -6.654 11.507 1.00 59.62 201 PRO A N 1
ATOM 1580 C CA . PRO A 1 201 ? 10.761 -7.165 12.416 1.00 59.62 201 PRO A CA 1
ATOM 1581 C C . PRO A 1 201 ? 9.435 -6.522 12.019 1.00 59.62 201 PRO A C 1
ATOM 1583 O O . PRO A 1 201 ? 9.156 -5.363 12.327 1.00 59.62 201 PRO A O 1
ATOM 1586 N N . ILE A 1 202 ? 8.657 -7.236 11.217 1.00 69.44 202 ILE A N 1
ATOM 1587 C CA . ILE A 1 202 ? 7.219 -7.070 11.188 1.00 69.44 202 ILE A CA 1
ATOM 1588 C C . ILE A 1 202 ? 6.765 -7.788 12.460 1.00 69.44 202 ILE A C 1
ATOM 1590 O O . ILE A 1 202 ? 7.208 -8.917 12.682 1.00 69.44 202 ILE A O 1
ATOM 1594 N N . PRO A 1 203 ? 5.991 -7.137 13.346 1.00 75.62 203 PRO A N 1
ATOM 1595 C CA . PRO A 1 203 ? 5.492 -7.807 14.539 1.00 75.62 203 PRO A CA 1
ATOM 1596 C C . PRO A 1 203 ? 4.814 -9.124 14.153 1.00 75.62 203 PRO A C 1
ATOM 1598 O O . PRO A 1 203 ? 4.111 -9.156 13.147 1.00 75.62 203 PRO A O 1
ATOM 1601 N N . ASP A 1 204 ? 5.003 -10.179 14.948 1.00 73.69 204 ASP A N 1
ATOM 1602 C CA . ASP A 1 204 ? 4.628 -11.563 14.597 1.00 73.69 204 ASP A CA 1
ATOM 1603 C C . ASP A 1 204 ? 3.164 -11.745 14.152 1.00 73.69 204 ASP A C 1
ATOM 1605 O O . ASP A 1 204 ? 2.826 -12.726 13.493 1.00 73.69 204 ASP A O 1
ATOM 1609 N N . CYS A 1 205 ? 2.275 -10.816 14.513 1.00 84.69 205 CYS A N 1
ATOM 1610 C CA . CYS A 1 205 ? 0.872 -10.836 14.123 1.00 84.69 205 CYS A CA 1
ATOM 1611 C C . CYS A 1 205 ? 0.578 -10.238 12.739 1.00 84.69 205 CYS A C 1
ATOM 1613 O O . CYS A 1 205 ? -0.560 -10.361 12.299 1.00 84.69 205 CYS A O 1
ATOM 1615 N N . PHE A 1 206 ? 1.538 -9.606 12.058 1.00 93.62 206 PHE A N 1
ATOM 1616 C CA . PHE A 1 206 ? 1.348 -8.963 10.755 1.00 93.62 206 PHE A CA 1
ATOM 1617 C C . PHE A 1 206 ? 2.176 -9.634 9.664 1.00 93.62 206 PHE A C 1
ATOM 1619 O O . PHE A 1 206 ? 3.237 -10.195 9.906 1.00 93.62 206 PHE A O 1
ATOM 1626 N N . THR A 1 207 ? 1.696 -9.534 8.433 1.00 94.00 207 THR A N 1
ATOM 1627 C CA . THR A 1 207 ? 2.301 -10.151 7.243 1.00 94.00 207 THR A CA 1
ATOM 1628 C C . THR A 1 207 ? 2.732 -9.117 6.215 1.00 94.00 207 THR A C 1
ATOM 1630 O O . THR A 1 207 ? 3.568 -9.420 5.368 1.00 94.00 207 THR A O 1
ATOM 1633 N N . THR A 1 208 ? 2.203 -7.896 6.304 1.00 95.31 208 THR A N 1
ATOM 1634 C CA . THR A 1 208 ? 2.485 -6.787 5.392 1.00 95.31 208 THR A CA 1
ATOM 1635 C C . THR A 1 208 ? 2.741 -5.515 6.180 1.00 95.31 208 THR A C 1
ATOM 1637 O O . THR A 1 208 ? 2.019 -5.208 7.131 1.00 95.31 208 THR A O 1
ATOM 1640 N N . ARG A 1 209 ? 3.733 -4.740 5.736 1.00 96.12 209 ARG A N 1
ATOM 1641 C CA . ARG A 1 209 ? 4.009 -3.388 6.214 1.00 96.12 209 ARG A CA 1
ATOM 1642 C C . ARG A 1 209 ? 4.338 -2.454 5.050 1.00 96.12 209 ARG A C 1
ATOM 1644 O O . ARG A 1 209 ? 5.215 -2.753 4.240 1.00 96.12 209 ARG A O 1
ATOM 1651 N N . PHE A 1 210 ? 3.687 -1.297 5.036 1.00 97.00 210 PHE A N 1
ATOM 1652 C CA . PHE A 1 210 ? 4.042 -0.156 4.195 1.00 97.00 210 PHE A CA 1
ATOM 1653 C C . PHE A 1 210 ? 4.451 1.014 5.081 1.00 97.00 210 PHE A C 1
ATOM 1655 O O . PHE A 1 210 ? 3.679 1.410 5.954 1.00 97.00 210 PHE A O 1
ATOM 1662 N N . VAL A 1 211 ? 5.638 1.561 4.843 1.00 96.69 211 VAL A N 1
ATOM 1663 C CA . VAL A 1 211 ? 6.165 2.722 5.564 1.00 96.69 211 VAL A CA 1
ATOM 1664 C C . VAL A 1 211 ? 6.299 3.889 4.594 1.00 96.69 211 VAL A C 1
ATOM 1666 O O . VAL A 1 211 ? 6.898 3.754 3.527 1.00 96.69 211 VAL A O 1
ATOM 1669 N N . TYR A 1 212 ? 5.722 5.026 4.969 1.00 97.25 212 TYR A N 1
ATOM 1670 C CA . TYR A 1 212 ? 5.688 6.262 4.198 1.00 97.25 212 TYR A CA 1
ATOM 1671 C C . TYR A 1 212 ? 6.460 7.343 4.956 1.00 97.25 212 TYR A C 1
ATOM 1673 O O . TYR A 1 212 ? 5.941 7.855 5.952 1.00 97.25 212 TYR A O 1
ATOM 1681 N N . PRO A 1 213 ? 7.664 7.732 4.505 1.00 96.25 213 PRO A N 1
ATOM 1682 C CA . PRO A 1 213 ? 8.325 8.933 5.000 1.00 96.25 213 PRO A CA 1
ATOM 1683 C C . PRO A 1 213 ? 7.456 10.157 4.694 1.00 96.25 213 PRO A C 1
ATOM 1685 O O . PRO A 1 213 ? 7.095 10.379 3.537 1.00 96.25 213 PRO A O 1
ATOM 1688 N N . ILE A 1 214 ? 7.098 10.929 5.719 1.00 94.94 214 ILE A N 1
ATOM 1689 C CA . ILE A 1 214 ? 6.213 12.091 5.593 1.00 94.94 214 ILE A CA 1
ATOM 1690 C C . ILE A 1 214 ? 7.047 13.367 5.575 1.00 94.94 214 ILE A C 1
ATOM 1692 O O . ILE A 1 214 ? 7.784 13.656 6.517 1.00 94.94 214 ILE A O 1
ATOM 1696 N N . GLU A 1 215 ? 6.883 14.133 4.500 1.00 91.25 215 GLU A N 1
ATOM 1697 C CA . GLU A 1 215 ? 7.418 15.485 4.344 1.00 91.25 215 GLU A CA 1
ATOM 1698 C C . GLU A 1 215 ? 6.312 16.536 4.564 1.00 91.25 215 GLU A C 1
ATOM 1700 O O . GLU A 1 215 ? 5.119 16.216 4.629 1.00 91.25 215 GLU A O 1
ATOM 1705 N N . ASP A 1 216 ? 6.705 17.808 4.682 1.00 86.69 216 ASP A N 1
ATOM 1706 C CA . ASP A 1 216 ? 5.815 18.918 5.056 1.00 86.69 216 ASP A CA 1
ATOM 1707 C C . ASP A 1 216 ? 4.579 19.054 4.145 1.00 86.69 216 ASP A C 1
ATOM 1709 O O . ASP A 1 216 ? 3.502 19.452 4.594 1.00 86.69 216 ASP A O 1
ATOM 1713 N N . ASP A 1 217 ? 4.700 18.704 2.864 1.00 85.75 217 ASP A N 1
ATOM 1714 C CA . ASP A 1 217 ? 3.624 18.834 1.879 1.00 85.75 217 ASP A CA 1
ATOM 1715 C C . ASP A 1 217 ? 2.526 17.756 2.015 1.00 85.75 217 ASP A C 1
ATOM 1717 O O . 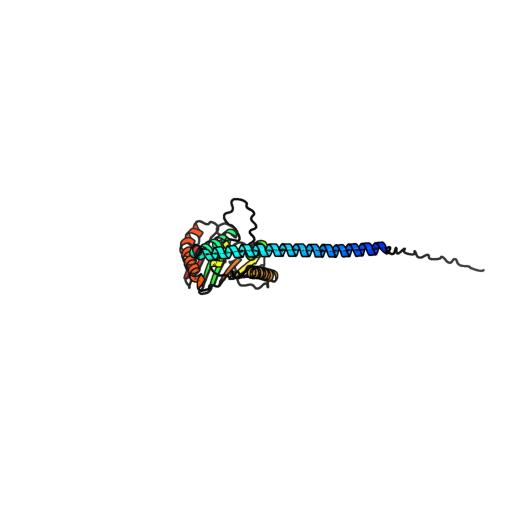ASP A 1 217 ? 1.429 17.919 1.472 1.00 85.75 217 ASP A O 1
ATOM 1721 N N . ALA A 1 218 ? 2.798 16.669 2.745 1.00 89.81 218 ALA A N 1
ATOM 1722 C CA . ALA A 1 218 ? 1.895 15.538 2.952 1.00 89.81 218 ALA A CA 1
ATOM 1723 C C . ALA A 1 218 ? 1.156 15.570 4.296 1.00 89.81 218 ALA A C 1
ATOM 1725 O O . ALA A 1 218 ? 0.188 14.823 4.473 1.00 89.81 218 ALA A O 1
ATOM 1726 N N . VAL A 1 219 ? 1.541 16.464 5.213 1.00 90.81 219 VAL A N 1
ATOM 1727 C CA . VAL A 1 219 ? 0.959 16.569 6.563 1.00 90.81 219 VAL A CA 1
ATOM 1728 C C . VAL A 1 219 ? -0.565 16.728 6.517 1.00 90.81 219 VAL A C 1
ATOM 1730 O O . VAL A 1 219 ? -1.279 15.999 7.199 1.00 90.81 219 VAL A O 1
ATOM 1733 N N . ASP A 1 220 ? -1.088 17.602 5.652 1.00 90.94 220 ASP A N 1
ATOM 1734 C CA . ASP A 1 220 ? -2.538 1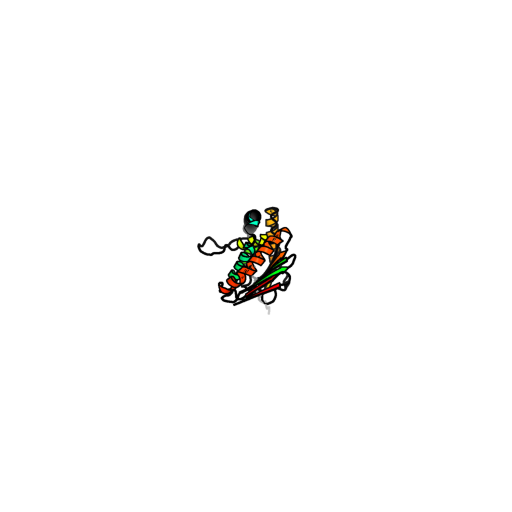7.822 5.519 1.00 90.94 220 ASP A CA 1
ATOM 1735 C C . ASP A 1 220 ? -3.285 16.561 5.036 1.00 90.94 220 ASP A C 1
ATOM 1737 O O . ASP A 1 220 ? -4.391 16.264 5.496 1.00 90.94 220 ASP A O 1
ATOM 1741 N N . ALA A 1 221 ? -2.674 15.775 4.141 1.00 92.06 221 ALA A N 1
ATOM 1742 C CA . ALA A 1 221 ? -3.248 14.517 3.658 1.00 92.06 221 ALA A CA 1
ATOM 1743 C C . ALA A 1 221 ? -3.281 13.446 4.759 1.00 92.06 221 ALA A C 1
ATOM 1745 O O . ALA A 1 221 ? -4.277 12.725 4.898 1.00 92.06 221 ALA A O 1
ATOM 1746 N N . VAL A 1 222 ? -2.213 13.366 5.557 1.00 94.31 222 VAL A N 1
ATOM 1747 C CA . VAL A 1 222 ? -2.114 12.468 6.712 1.00 94.31 222 VAL A CA 1
ATOM 1748 C C . VAL A 1 222 ? -3.163 12.838 7.756 1.00 94.31 222 VAL A C 1
ATOM 1750 O O . VAL A 1 222 ? -3.988 12.000 8.116 1.00 94.31 222 VAL A O 1
ATOM 1753 N N . GLU A 1 223 ? -3.202 14.095 8.199 1.00 93.31 223 GLU A N 1
ATOM 1754 C CA . GLU A 1 223 ? -4.099 14.536 9.271 1.00 93.31 223 GLU A CA 1
ATOM 1755 C C . GLU A 1 223 ? -5.573 14.343 8.903 1.00 93.31 223 GLU A C 1
ATOM 1757 O O . GLU A 1 223 ? -6.341 13.776 9.688 1.00 93.31 223 GLU A O 1
ATOM 1762 N N . LYS A 1 224 ? -5.968 14.725 7.682 1.00 93.88 224 LYS A N 1
ATOM 1763 C CA . LYS A 1 224 ? -7.337 14.508 7.188 1.00 93.88 224 LYS A CA 1
ATOM 1764 C C . LYS A 1 224 ? -7.668 13.028 7.035 1.00 93.88 224 LYS A C 1
ATOM 1766 O O . LYS A 1 224 ? -8.786 12.625 7.357 1.00 93.88 224 LYS A O 1
ATOM 1771 N N . GLY A 1 225 ? -6.729 12.216 6.550 1.00 95.06 225 GLY A N 1
ATOM 1772 C CA . GLY A 1 225 ? -6.930 10.776 6.394 1.00 95.06 225 GLY A CA 1
ATOM 1773 C C . GLY A 1 225 ? -7.093 10.059 7.735 1.00 95.06 225 GLY A C 1
ATOM 1774 O O . GLY A 1 225 ? -8.017 9.263 7.889 1.00 95.06 225 GLY A O 1
ATOM 1775 N N . ILE A 1 226 ? -6.279 10.402 8.737 1.00 95.75 226 ILE A N 1
ATOM 1776 C CA . ILE A 1 226 ? -6.396 9.859 10.098 1.00 95.75 226 ILE A CA 1
ATOM 1777 C C . ILE A 1 226 ? -7.697 10.318 10.765 1.00 95.75 226 ILE A C 1
ATOM 1779 O O . ILE A 1 226 ? -8.392 9.503 11.371 1.00 95.75 226 ILE A O 1
ATOM 1783 N N . ALA A 1 227 ? -8.074 11.594 10.633 1.00 95.31 227 ALA A N 1
ATOM 1784 C CA . ALA A 1 227 ? -9.341 12.095 11.166 1.00 95.31 227 ALA A CA 1
ATOM 1785 C C . ALA A 1 227 ? -10.551 11.372 10.547 1.00 95.31 227 ALA A C 1
ATOM 1787 O O . ALA A 1 227 ? -11.471 10.985 11.269 1.00 95.31 227 ALA A O 1
ATOM 1788 N N . MET A 1 228 ? -10.522 11.138 9.231 1.00 95.12 228 MET A N 1
ATOM 1789 C CA . MET A 1 228 ? -11.527 10.339 8.523 1.00 95.12 228 MET A CA 1
ATOM 1790 C C . MET A 1 228 ? -11.565 8.901 9.055 1.00 95.12 228 MET A C 1
ATOM 1792 O O . MET A 1 228 ? -12.636 8.383 9.365 1.00 95.12 228 MET A O 1
ATOM 1796 N N . LEU A 1 229 ? -10.402 8.260 9.210 1.00 96.25 229 LEU A N 1
ATOM 1797 C CA . LEU A 1 229 ? -10.318 6.888 9.705 1.00 96.25 229 LEU A CA 1
ATOM 1798 C C . LEU A 1 229 ? -10.904 6.754 11.111 1.00 96.25 229 LEU A C 1
ATOM 1800 O O . LEU A 1 229 ? -11.695 5.847 11.342 1.00 96.25 229 LEU A O 1
ATOM 1804 N N . LYS A 1 230 ? -10.593 7.682 12.025 1.00 95.94 230 LYS A N 1
ATOM 1805 C CA . LYS A 1 230 ? -11.159 7.698 13.385 1.00 95.94 230 LYS A CA 1
ATOM 1806 C C . LYS A 1 230 ? -12.696 7.727 13.381 1.00 95.94 230 LYS A C 1
ATOM 1808 O O . LYS A 1 230 ? -13.314 7.136 14.260 1.00 95.94 230 LYS A O 1
ATOM 1813 N N . GLN A 1 231 ? -13.317 8.392 12.403 1.00 95.38 231 GLN A N 1
ATOM 1814 C CA . GLN A 1 231 ? -14.780 8.461 12.271 1.00 95.38 231 GLN A CA 1
ATOM 1815 C C . GLN A 1 231 ? -15.374 7.207 11.621 1.00 95.38 231 GLN A C 1
ATOM 1817 O O . GLN A 1 231 ? -16.468 6.779 11.986 1.00 95.38 231 GLN A O 1
ATOM 1822 N N . CYS A 1 232 ? -14.674 6.628 10.645 1.00 94.88 232 CYS A N 1
ATOM 1823 C CA . CYS A 1 232 ? -15.207 5.547 9.825 1.00 94.88 232 CYS A CA 1
ATOM 1824 C C . CYS A 1 232 ? -14.858 4.143 10.332 1.00 94.88 232 CYS A C 1
ATOM 1826 O O . CYS A 1 232 ? -15.625 3.219 10.069 1.00 94.88 232 CYS A O 1
ATOM 1828 N N . ALA A 1 233 ? -13.753 3.968 11.062 1.00 96.00 233 ALA A N 1
ATOM 1829 C CA . ALA A 1 233 ? -13.268 2.666 11.522 1.00 96.00 233 ALA A CA 1
ATOM 1830 C C . ALA A 1 233 ? -14.327 1.832 12.272 1.00 96.00 233 ALA A C 1
ATOM 1832 O O . ALA A 1 233 ? -14.478 0.669 11.900 1.00 96.00 233 ALA A O 1
ATOM 1833 N N . PRO A 1 234 ? -15.142 2.379 13.206 1.00 95.50 234 PRO A N 1
ATOM 1834 C CA . PRO A 1 234 ? -16.219 1.605 13.834 1.00 95.50 234 PRO A CA 1
ATOM 1835 C C . PRO A 1 234 ? -17.181 0.984 12.817 1.00 95.50 234 PRO A C 1
ATOM 1837 O O . PRO A 1 234 ? -17.567 -0.174 12.935 1.00 95.50 234 PRO A O 1
ATOM 1840 N N . PHE A 1 235 ? -17.558 1.747 11.789 1.00 95.62 235 PHE A N 1
ATOM 1841 C CA . PHE A 1 235 ? -18.472 1.276 10.753 1.00 95.62 235 PHE A CA 1
ATOM 1842 C C . PHE A 1 235 ? -17.804 0.263 9.828 1.00 95.62 235 PHE A C 1
ATOM 1844 O O . PHE A 1 235 ? -18.461 -0.679 9.396 1.00 95.62 235 PHE A O 1
ATOM 1851 N N . VAL A 1 236 ? -16.512 0.441 9.533 1.00 95.12 236 VAL A N 1
ATOM 1852 C CA . VAL A 1 236 ? -15.750 -0.536 8.749 1.00 95.12 236 VAL A CA 1
ATOM 1853 C C . VAL A 1 236 ? -15.765 -1.877 9.464 1.00 95.12 236 VAL A C 1
ATOM 1855 O O . VAL A 1 236 ? -16.207 -2.843 8.862 1.00 95.12 236 VAL A O 1
ATOM 1858 N N . VAL A 1 237 ? -15.378 -1.929 10.737 1.00 94.75 237 VAL A N 1
ATOM 1859 C CA . VAL A 1 237 ? -15.308 -3.191 11.487 1.00 94.75 237 VAL A CA 1
ATOM 1860 C C . VAL A 1 237 ? -16.701 -3.824 11.668 1.00 94.75 237 VAL A C 1
ATOM 1862 O O . VAL A 1 237 ? -16.847 -5.033 11.560 1.00 94.75 237 VAL A O 1
ATOM 1865 N N . VAL A 1 238 ? -17.765 -3.030 11.848 1.00 94.69 238 VAL A N 1
ATOM 1866 C CA . VAL A 1 238 ? -19.137 -3.565 11.998 1.00 94.69 238 VAL A CA 1
ATOM 1867 C C . VAL A 1 238 ? -19.735 -4.101 10.691 1.00 94.69 238 VAL A C 1
ATOM 1869 O O . VAL A 1 238 ? -20.455 -5.100 10.706 1.00 94.69 238 VAL A O 1
ATOM 1872 N N . PHE A 1 239 ? -19.512 -3.426 9.560 1.00 94.12 239 PHE A N 1
ATOM 1873 C CA . PHE A 1 239 ? -20.176 -3.769 8.293 1.00 94.12 239 PHE A CA 1
ATOM 1874 C C . PHE A 1 239 ? -19.313 -4.592 7.340 1.00 94.12 239 PHE A C 1
ATOM 1876 O O . PHE A 1 239 ? -19.846 -5.218 6.420 1.00 94.12 239 PHE A O 1
ATOM 1883 N N . ASN A 1 240 ? -17.996 -4.590 7.523 1.00 91.94 240 ASN A N 1
ATOM 1884 C CA . ASN A 1 240 ? -17.089 -5.434 6.772 1.00 91.94 240 ASN A CA 1
ATOM 1885 C C . ASN A 1 240 ? -16.852 -6.729 7.549 1.00 91.94 240 ASN A C 1
ATOM 1887 O O . ASN A 1 240 ? -16.290 -6.712 8.633 1.00 91.94 240 ASN A O 1
ATOM 1891 N N . GLN A 1 241 ? -17.267 -7.856 6.976 1.00 91.25 241 GLN A N 1
ATOM 1892 C CA . GLN A 1 241 ? -17.190 -9.143 7.662 1.00 91.25 241 GLN A CA 1
ATOM 1893 C C . GLN A 1 241 ? -15.764 -9.699 7.733 1.00 91.25 241 GLN A C 1
ATOM 1895 O O . GLN A 1 241 ? -15.553 -10.722 8.371 1.00 91.25 241 GLN A O 1
ATOM 1900 N N . GLU A 1 242 ? -14.792 -9.100 7.044 1.00 94.38 242 GLU A N 1
ATOM 1901 C CA . GLU A 1 242 ? -13.408 -9.560 7.054 1.00 94.38 242 GLU A CA 1
ATOM 1902 C C . GLU A 1 242 ? -12.596 -8.951 8.209 1.00 94.38 242 GLU A C 1
ATOM 1904 O O . GLU A 1 242 ? -11.802 -9.667 8.825 1.00 94.38 242 GLU A O 1
ATOM 1909 N N . PHE A 1 243 ? -12.787 -7.659 8.505 1.00 96.19 243 PHE A N 1
ATOM 1910 C CA . PHE A 1 243 ? -12.084 -6.949 9.578 1.00 96.19 243 PHE A CA 1
ATOM 1911 C C . PHE A 1 243 ? -12.602 -7.351 10.958 1.00 96.19 243 PHE A C 1
ATOM 1913 O O . PHE A 1 243 ? -13.737 -7.049 11.306 1.00 96.19 243 PHE A O 1
ATOM 1920 N N . SER A 1 244 ? -11.735 -7.942 11.778 1.00 95.88 244 SER A N 1
ATOM 1921 C CA . SER A 1 244 ? -11.993 -8.117 13.211 1.00 95.88 244 SER A CA 1
ATOM 1922 C C . SER A 1 244 ? -11.491 -6.949 14.045 1.00 95.88 244 SER A C 1
ATOM 1924 O O . SER A 1 244 ? -12.044 -6.691 15.109 1.00 95.88 244 SER A O 1
ATOM 1926 N N . ARG A 1 245 ? -10.450 -6.237 13.586 1.00 96.69 245 ARG A N 1
ATOM 1927 C CA . ARG A 1 245 ? -9.854 -5.137 14.348 1.00 96.69 245 ARG A CA 1
ATOM 1928 C C . ARG A 1 245 ? -9.174 -4.087 13.475 1.00 96.69 245 ARG A C 1
ATOM 1930 O O . ARG A 1 245 ? -8.464 -4.410 12.523 1.00 96.69 245 ARG A O 1
ATOM 1937 N N . ILE A 1 246 ? -9.351 -2.820 13.840 1.00 97.94 246 ILE A N 1
ATOM 1938 C CA . ILE A 1 246 ? -8.580 -1.692 13.310 1.00 97.94 246 ILE A CA 1
ATOM 1939 C C . ILE A 1 246 ? -7.977 -0.906 14.474 1.00 97.94 246 ILE A C 1
ATOM 1941 O O . ILE A 1 246 ? -8.704 -0.392 15.326 1.00 97.94 246 ILE A O 1
ATOM 1945 N N . ASP A 1 247 ? -6.653 -0.772 14.470 1.00 97.44 247 ASP A N 1
ATOM 1946 C CA . ASP A 1 247 ? -5.902 0.054 15.413 1.00 97.44 247 ASP A CA 1
ATOM 1947 C C . ASP A 1 247 ? -5.428 1.352 14.757 1.00 97.44 247 ASP A C 1
ATOM 1949 O O . ASP A 1 247 ? -4.951 1.369 13.619 1.00 97.44 247 ASP A O 1
ATOM 1953 N N . ILE A 1 248 ? -5.520 2.450 15.502 1.00 97.75 248 ILE A N 1
ATOM 1954 C CA . ILE A 1 248 ? -4.998 3.758 15.113 1.00 97.75 248 ILE A CA 1
ATOM 1955 C C . ILE A 1 248 ? -4.098 4.259 16.233 1.00 97.75 248 ILE A C 1
ATOM 1957 O O . ILE A 1 248 ? -4.573 4.549 17.330 1.00 97.75 248 ILE A O 1
ATOM 1961 N N . GLU A 1 249 ? -2.816 4.421 15.939 1.00 96.12 249 GLU A N 1
ATOM 1962 C CA . GLU A 1 249 ? -1.836 5.049 16.818 1.00 96.12 249 GLU A CA 1
ATOM 1963 C C . GLU A 1 249 ? -1.460 6.404 16.221 1.00 96.12 249 GLU A C 1
ATOM 1965 O O . GLU A 1 249 ? -0.865 6.481 15.151 1.00 96.12 249 GLU A O 1
ATOM 1970 N N . ASN A 1 250 ? -1.832 7.500 16.876 1.00 93.56 250 ASN A N 1
ATOM 1971 C CA . ASN A 1 250 ? -1.596 8.844 16.360 1.00 93.56 250 ASN A CA 1
ATOM 1972 C C . ASN A 1 250 ? -1.120 9.774 17.473 1.00 93.56 250 ASN A C 1
ATOM 1974 O O . ASN A 1 250 ? -1.868 10.041 18.411 1.00 93.56 250 ASN A O 1
ATOM 1978 N N . ARG A 1 251 ? 0.108 10.300 17.353 1.00 85.50 251 ARG A N 1
ATOM 1979 C CA . ARG A 1 251 ? 0.692 11.283 18.294 1.00 85.50 251 ARG A CA 1
ATOM 1980 C C . ARG A 1 251 ? 0.573 10.870 19.779 1.00 85.50 251 ARG A C 1
ATOM 1982 O O . ARG A 1 251 ? 0.351 11.712 20.643 1.00 85.50 251 ARG A O 1
ATOM 1989 N N . GLY A 1 252 ? 0.732 9.578 20.074 1.00 83.31 252 GLY A N 1
ATOM 1990 C CA . GLY A 1 252 ? 0.651 9.028 21.436 1.00 83.31 252 GLY A CA 1
ATOM 1991 C C . GLY A 1 252 ? -0.759 8.657 21.911 1.00 83.31 252 GLY A C 1
ATOM 1992 O O . GLY A 1 252 ? -0.901 8.132 23.012 1.00 83.31 252 GLY A O 1
ATOM 1993 N N . GLU A 1 253 ? -1.792 8.884 21.098 1.00 91.19 253 GLU A N 1
ATOM 1994 C CA . GLU A 1 253 ? -3.131 8.335 21.320 1.00 91.19 253 GLU A CA 1
ATOM 1995 C C . GLU A 1 253 ? -3.282 7.005 20.581 1.00 91.19 253 GLU A C 1
ATOM 1997 O O . GLU A 1 253 ? -2.990 6.928 19.386 1.00 91.19 253 GLU A O 1
ATOM 2002 N N . THR A 1 254 ? -3.812 5.989 21.260 1.00 94.50 254 THR A N 1
ATOM 2003 C CA . THR A 1 254 ? -4.160 4.701 20.649 1.00 94.50 254 THR A CA 1
ATOM 2004 C C . THR A 1 254 ? -5.670 4.503 20.705 1.00 94.50 254 THR A C 1
ATOM 2006 O O . THR A 1 254 ? -6.283 4.636 21.765 1.00 94.50 254 THR A O 1
ATOM 2009 N N . MET A 1 255 ? -6.274 4.175 19.565 1.00 96.69 255 MET A N 1
ATOM 2010 C CA . MET A 1 255 ? -7.680 3.797 19.436 1.00 96.69 255 MET A CA 1
ATOM 2011 C C . MET A 1 255 ? -7.757 2.399 18.832 1.00 96.69 255 MET A C 1
ATOM 2013 O O . MET A 1 255 ? -7.119 2.141 17.816 1.00 96.69 255 MET A O 1
ATOM 2017 N N . CYS A 1 256 ? -8.554 1.528 19.442 1.00 96.94 256 CYS A N 1
ATOM 2018 C CA . CYS A 1 256 ? -8.835 0.185 18.950 1.00 96.94 256 CYS A CA 1
ATOM 2019 C C . CYS A 1 256 ? -10.335 0.075 18.664 1.00 96.94 256 CYS A C 1
ATOM 2021 O O . CYS A 1 256 ? -11.156 0.479 19.493 1.00 96.94 256 CYS A O 1
ATOM 2023 N N . PHE A 1 257 ? -10.680 -0.462 17.498 1.00 96.56 257 PHE A N 1
ATOM 2024 C CA . PHE A 1 257 ? -12.045 -0.803 17.112 1.00 96.56 257 PHE A CA 1
ATOM 2025 C C . PHE A 1 257 ? -12.087 -2.286 16.763 1.00 96.56 257 PHE A C 1
ATOM 2027 O O . PHE A 1 257 ? -11.352 -2.707 15.875 1.00 96.56 257 PHE A O 1
ATOM 2034 N N . GLU A 1 258 ? -12.934 -3.059 17.437 1.00 94.00 258 GLU A N 1
ATOM 2035 C CA . GLU A 1 258 ? -13.040 -4.515 17.283 1.00 94.00 258 GLU A CA 1
ATOM 2036 C C . GLU A 1 258 ? -14.503 -4.981 17.368 1.00 94.00 258 GLU A C 1
ATOM 2038 O O . GLU A 1 258 ? -15.345 -4.261 17.919 1.00 94.00 258 GLU A O 1
ATOM 2043 N N . VAL A 1 259 ? -14.805 -6.153 16.794 1.00 87.38 259 VAL A N 1
ATOM 2044 C CA . VAL A 1 259 ? -16.130 -6.817 16.806 1.00 87.38 259 VAL A CA 1
ATOM 2045 C C . VAL A 1 259 ? -16.065 -8.240 17.333 1.00 87.38 259 VAL A C 1
ATOM 2047 O O . VAL A 1 259 ? -15.017 -8.898 17.154 1.00 87.38 259 VAL A O 1
#

pLDDT: mean 80.21, std 19.18, range [29.94, 97.94]

Secondary structure (DSSP, 8-state):
----PPPPP---------PPPHHHHHHHHHHHHHHHHHHHHHHHHHHHHHHHHHHHHHHHHHHHHHHHHHTHHHHTTHHHHHHHHHHHHT--STT-EEEEEEEETTEEEEEE-SPPB-HHHHHHHHH--------TT-S--TTHHHHHGGGT-SEEEEEEEETTEEEEEEEE--SS-HHHHHHHHHHHHHHHHT---------TT-SEEEEEEPPGGGHHHHHHHHHHHHHHHHHHHHH-SSEEEEEEEETTEEEEEE-

Mean predicted aligned error: 11.55 Å

Nearest PDB structures (foldseek):
  5wmt-assembly5_B  TM=5.726E-01  e=8.211E-07  Canis lupus familiaris
  5wmt-assembly5_C  TM=5.209E-01  e=1.102E-06  Canis lupus familiaris
  4kfg-assembly1_B  TM=6.044E-01  e=2.220E-05  Escherichia coli K-12
  8tf0-assembly3_C  TM=5.157E-01  e=1.386E-05  Canis lupus familiaris
  7k7t-assembly1_A  TM=5.892E-01  e=4.243E-05  Homo sapiens

Sequence (259 aa):
MQTVSLKIGTATPKSLVVEPKPLDILSKLYAFSQGGVMMTTQLKKAETKDNVLSENTAQGVYQKLNELMSNRASRLTRWIWELLQNARDASMGKDSLIATVQCLPNELTFLHNGKGFTDREIAHLIFHGSTKVEEERTIGQYGTGFLTTHLLSPTIDVSGQLGDSWFNFCLERKPDSVEALRESMDRAWENFKVFPSLQVPIPDCFTTRFVYPIEDDAVDAVEKGIAMLKQCAPFVVVFNQEFSRIDIENRGETMCFEV

Foldseek 3Di:
DDDDDDDDDDDDDDPPPPDPDPVVVVVVVVVVVVVVVVVVVVVVVVVVVVVVLLLVLLVVLLVLLVVLVVCLVVCLQLLLVLLVVVQLVLFPDFLQKEWEWADDPFKIKIFMQGHWDEPVLLLCQLRVDQPDDPPPDDPDRRRSSNSNNCLFPQKKWKKFDYPPAIFIFMQHHDSPDSVVNSVSSVRRVVSRVVDDSPCPPPDPRTGIMIMHGGDPSSVSSVVVNLVVCVVCVLVCQVVPRRHQWYWYHHPNDIDIHGD